Protein AF-A0A425BXX0-F1 (afdb_mon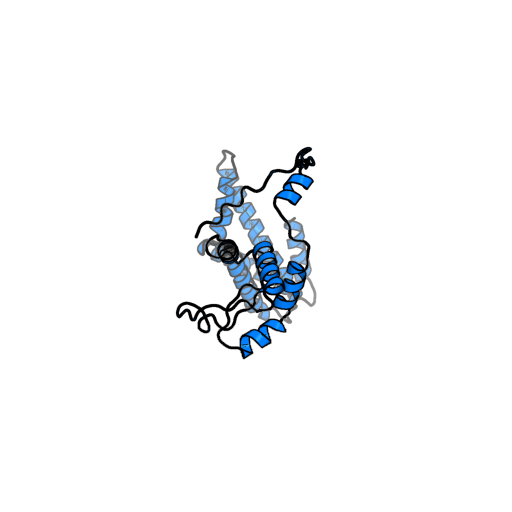omer_lite)

Radius of gyration: 37.24 Å; chains: 1; bounding box: 94×60×87 Å

Secondary structure (DSSP, 8-state):
-HHHHHHHHHHHHT-SS----HHHHHHHHHHHHHHHHHTTTTHHHHHHHHTT-----HHHHHHHHHHHHHHHHHHHHHHHHHHHHHH--SSGGGHHHHHHHHHHHHHHHHS--------THHHHHHS-GGGPPPPHHHHHHHHHHHHHH-S-------TTSGGGG-EEEGGGTEEESSHHHHHHHHHSHHHHHHHHHHHSPPP-HHHHHHHTT--------SSPPPP------

Foldseek 3Di:
DLVVLLVVLVVQCPDPQQPRPLVVLLVVLVVLLVVCVVVVLCVVVLVVVVVVDPDPDPVVSVVVSVVVSVVVSSVLSSVLSVQSVVVRDRYPVCVVVSNVVSSVVCVVVSPPPPVPVPPCVVVCVCPDPVNDADDLLVLLVQVVVCVVVVHHDADQQCPVAACSRGADDSLRRHDHNDPVVSVVVCPDPVVVVSVVVSPDPRDDVQNVCVVVVNHDDDDDDPDDDPDPPDPDD

Sequence (233 aa):
MVICRVSSALKESNHPTRWYPFAVTGINVTAFLIELIDEHLLDMKLYRLADNGAANDQDDDLNAGLIQLHDFYATIFTRFNQLWVDTNPRDVMAFPSIFQSLKNDIRRSGAGRARAHAKKKQYKRGHATKNRARDVDQIQDDLRVEKVTGKHLTFEMDEDLPGLGQFYCTPCGRHFIDTKTRDVHLKTKVHKRRLKDVAQKQYTQKEAMQGAGKGIETYKRAHSKKSDDMDDI

InterPro domains:
  IPR006816 ELMO domain [PF04727] (7-98)
  IPR006816 ELMO domain [PS51335] (1-110)
  IPR013087 Zinc finger C2H2-type [PS00028] (169-191)
  IPR013087 Zinc finger C2H2-type [PS50157] (167-196)
  IPR022755 Zinc finger, double-stranded RNA binding [PF12171] (166-192)
  IPR036236 Zinc finger C2H2 superfamily [SSF57667] (154-213)
  IPR051879 C2H2-type Zinc Finger Maturation Protein [PTHR46095] (113-231)

Structure (mmCIF, N/CA/C/O backbone):
data_AF-A0A425BXX0-F1
#
_entry.id   AF-A0A425BXX0-F1
#
loop_
_atom_site.group_PDB
_atom_site.id
_atom_site.type_symbol
_atom_site.label_atom_id
_atom_site.label_alt_id
_atom_site.label_comp_id
_atom_site.label_asym_id
_atom_site.label_entity_id
_atom_site.label_seq_id
_atom_site.pdbx_PDB_ins_code
_atom_site.Cartn_x
_atom_site.Cartn_y
_atom_site.Cartn_z
_atom_site.occupancy
_atom_site.B_iso_or_equiv
_atom_site.auth_seq_id
_atom_site.auth_comp_id
_atom_site.auth_asym_id
_atom_site.auth_atom_id
_atom_site.pdbx_PDB_model_num
ATOM 1 N N . MET A 1 1 ? 32.658 17.008 -18.508 1.00 45.16 1 MET A N 1
ATOM 2 C CA . MET A 1 1 ? 32.726 15.628 -17.952 1.00 45.16 1 MET A CA 1
ATOM 3 C C . MET A 1 1 ? 32.729 14.534 -19.031 1.00 45.16 1 MET A C 1
ATOM 5 O O . MET A 1 1 ? 33.288 13.471 -18.793 1.00 45.16 1 MET A O 1
ATOM 9 N N . VAL A 1 2 ? 32.161 14.790 -20.217 1.00 49.12 2 VAL A N 1
ATOM 10 C CA . VAL A 1 2 ? 32.055 13.833 -21.336 1.00 49.12 2 VAL A CA 1
ATOM 11 C C . VAL A 1 2 ? 33.399 13.535 -22.028 1.00 49.12 2 VAL A C 1
ATOM 13 O O . VAL A 1 2 ? 33.729 12.370 -22.238 1.00 49.12 2 VAL A O 1
ATOM 16 N N . ILE A 1 3 ? 34.230 14.557 -22.271 1.00 51.25 3 ILE A N 1
ATOM 17 C CA . ILE A 1 3 ? 35.538 14.428 -22.953 1.00 51.25 3 ILE A CA 1
ATOM 18 C C . ILE A 1 3 ? 36.476 13.436 -22.236 1.00 51.25 3 ILE A C 1
ATOM 20 O O . ILE A 1 3 ? 37.119 12.607 -22.872 1.00 51.25 3 ILE A O 1
ATOM 24 N N . CYS A 1 4 ? 36.491 13.441 -20.898 1.00 51.94 4 CYS A N 1
ATOM 25 C CA . CYS A 1 4 ? 37.348 12.553 -20.104 1.00 51.94 4 CYS A CA 1
ATOM 26 C C . CYS A 1 4 ? 36.968 11.062 -20.249 1.00 51.94 4 CYS A C 1
ATOM 28 O O . CYS A 1 4 ? 37.824 10.183 -20.166 1.00 51.94 4 CYS A O 1
ATOM 30 N N . ARG A 1 5 ? 35.688 10.762 -20.516 1.00 56.84 5 ARG A N 1
ATOM 31 C CA . ARG A 1 5 ? 35.193 9.381 -20.638 1.00 56.84 5 ARG A CA 1
ATOM 32 C C . ARG A 1 5 ? 35.476 8.767 -22.010 1.00 56.84 5 ARG A C 1
ATOM 34 O O . ARG A 1 5 ? 35.744 7.572 -22.084 1.00 56.84 5 ARG A O 1
ATOM 41 N N . VAL A 1 6 ? 35.479 9.568 -23.076 1.00 60.31 6 VAL A N 1
ATOM 42 C CA . VAL A 1 6 ? 35.812 9.096 -24.434 1.00 60.31 6 VAL A CA 1
ATOM 43 C C . VAL A 1 6 ? 37.305 8.770 -24.551 1.00 60.31 6 VAL A C 1
ATOM 45 O O . VAL A 1 6 ? 37.660 7.732 -25.107 1.00 60.31 6 VAL A O 1
ATOM 48 N N . SER A 1 7 ? 38.181 9.558 -23.917 1.00 66.00 7 SER A N 1
ATOM 49 C CA . SER A 1 7 ? 39.618 9.247 -23.830 1.00 66.00 7 SER A CA 1
ATOM 50 C C . SER A 1 7 ? 39.905 7.904 -23.145 1.00 66.00 7 SER A C 1
ATOM 52 O O . SER A 1 7 ? 40.916 7.269 -23.436 1.00 66.00 7 SER A O 1
ATOM 54 N N . SER A 1 8 ? 39.017 7.440 -22.257 1.00 71.50 8 SER A N 1
ATOM 55 C CA . SER A 1 8 ? 39.127 6.115 -21.633 1.00 71.50 8 SER A CA 1
ATOM 56 C C . SER A 1 8 ? 38.883 4.983 -22.632 1.00 71.50 8 SER A C 1
ATOM 58 O O . SER A 1 8 ? 39.563 3.965 -22.568 1.00 71.50 8 SER A O 1
ATOM 60 N N . ALA A 1 9 ? 37.953 5.158 -23.572 1.00 74.94 9 ALA A N 1
ATOM 61 C CA . ALA A 1 9 ? 37.655 4.151 -24.590 1.00 74.94 9 ALA A CA 1
ATOM 62 C C . ALA A 1 9 ? 38.783 4.017 -25.630 1.00 74.94 9 ALA A C 1
ATOM 64 O O . ALA A 1 9 ? 39.042 2.922 -26.118 1.00 74.94 9 ALA A O 1
ATOM 65 N N . LEU A 1 10 ? 39.495 5.112 -25.927 1.00 81.00 10 LEU A N 1
ATOM 66 C CA . LEU A 1 10 ? 40.671 5.088 -26.807 1.00 81.00 10 LEU A CA 1
ATOM 67 C C . LEU A 1 10 ? 41.879 4.390 -26.157 1.00 81.00 10 LEU A C 1
ATOM 69 O O . LEU A 1 10 ? 42.710 3.785 -26.829 1.00 81.00 10 LEU A O 1
ATOM 73 N N . LYS A 1 11 ? 42.000 4.464 -24.829 1.00 81.44 11 LYS A N 1
ATOM 74 C CA . LYS A 1 11 ? 42.997 3.669 -24.098 1.00 81.44 11 LYS A CA 1
ATOM 75 C C . LYS A 1 11 ? 42.655 2.181 -24.149 1.00 81.44 11 LYS A C 1
ATOM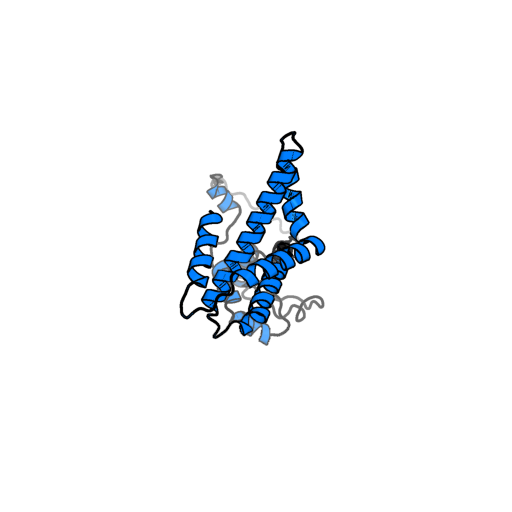 77 O O . LYS A 1 11 ? 43.549 1.374 -24.374 1.00 81.44 11 LYS A O 1
ATOM 82 N N . GLU A 1 12 ? 41.374 1.842 -24.013 1.00 77.12 12 GLU A N 1
ATOM 83 C CA . GLU A 1 12 ? 40.895 0.456 -24.066 1.00 77.12 12 GLU A CA 1
ATOM 84 C C . GLU A 1 12 ? 41.091 -0.175 -25.452 1.00 77.12 12 GLU A C 1
ATOM 86 O O . GLU A 1 12 ? 41.483 -1.332 -25.549 1.00 77.12 12 GLU A O 1
ATOM 91 N N . SER A 1 13 ? 40.902 0.589 -26.536 1.00 80.56 13 SER A N 1
ATOM 92 C CA . SER A 1 13 ? 41.146 0.100 -27.903 1.00 80.56 13 SER A CA 1
ATOM 93 C C . SER A 1 13 ? 42.604 -0.248 -28.188 1.00 80.56 13 SER A C 1
ATOM 95 O O . SER A 1 13 ? 42.874 -1.082 -29.044 1.00 80.56 13 SER A O 1
ATOM 97 N N . ASN A 1 14 ? 43.545 0.386 -27.485 1.00 83.44 14 ASN A N 1
ATOM 98 C CA . ASN A 1 14 ? 44.978 0.130 -27.636 1.00 83.44 14 ASN A CA 1
ATOM 99 C C . ASN A 1 14 ? 45.475 -1.004 -26.722 1.00 83.44 14 ASN A C 1
ATOM 101 O O . ASN A 1 14 ? 46.680 -1.235 -26.621 1.00 83.44 14 ASN A O 1
ATOM 105 N N . HIS A 1 15 ? 44.571 -1.701 -26.028 1.00 80.06 15 HIS A N 1
ATOM 106 C CA . HIS A 1 15 ? 44.939 -2.780 -25.125 1.00 80.06 15 HIS A CA 1
ATOM 107 C C . HIS A 1 15 ? 45.338 -4.046 -25.910 1.00 80.06 15 HIS A C 1
ATOM 109 O O . HIS A 1 15 ? 44.593 -4.488 -26.784 1.00 80.06 15 HIS A O 1
ATOM 115 N N . PRO A 1 16 ? 46.462 -4.706 -25.571 1.00 75.62 16 PRO A N 1
ATOM 116 C CA . PRO A 1 16 ? 47.019 -5.805 -26.370 1.00 75.62 16 PRO A CA 1
ATOM 117 C C . PRO A 1 16 ? 46.151 -7.072 -26.412 1.00 75.62 16 PRO A C 1
ATOM 119 O O . PRO A 1 16 ? 46.333 -7.914 -27.284 1.00 75.62 16 PRO A O 1
ATOM 122 N N . THR A 1 17 ? 45.231 -7.241 -25.460 1.00 75.75 17 THR A N 1
ATOM 123 C CA . THR A 1 17 ? 44.398 -8.456 -25.336 1.00 75.75 17 THR A CA 1
ATOM 124 C C . THR A 1 17 ? 42.896 -8.191 -25.399 1.00 75.75 17 THR A C 1
ATOM 126 O O . THR A 1 17 ? 42.118 -9.140 -25.475 1.00 75.75 17 THR A O 1
ATOM 129 N N . ARG A 1 18 ? 42.470 -6.923 -25.353 1.00 73.06 18 ARG A N 1
ATOM 130 C CA . ARG A 1 18 ? 41.053 -6.547 -25.339 1.00 73.06 18 ARG A CA 1
ATOM 131 C C . ARG A 1 18 ? 40.745 -5.897 -26.674 1.00 73.06 18 ARG A C 1
ATOM 133 O O . ARG A 1 18 ? 41.034 -4.730 -26.894 1.00 73.06 18 ARG A O 1
ATOM 140 N N . TRP A 1 19 ? 40.202 -6.692 -27.586 1.00 78.25 19 TRP A N 1
ATOM 141 C CA . TRP A 1 19 ? 39.937 -6.315 -28.973 1.00 78.25 19 TRP A CA 1
ATOM 142 C C . TRP A 1 19 ? 38.723 -5.383 -29.093 1.00 78.25 19 TRP A C 1
ATOM 144 O O . TRP A 1 19 ? 37.706 -5.758 -29.669 1.00 78.25 19 TRP A O 1
ATOM 154 N N . TYR A 1 20 ? 38.787 -4.186 -28.502 1.00 87.06 20 TYR A N 1
ATOM 155 C CA . TYR A 1 20 ? 37.689 -3.219 -28.546 1.00 87.06 20 TYR A CA 1
ATOM 156 C C . TYR A 1 20 ? 37.646 -2.484 -29.901 1.00 87.06 20 TYR A C 1
ATOM 158 O O . TYR A 1 20 ? 38.571 -1.731 -30.224 1.00 87.06 20 TYR A O 1
ATOM 166 N N . PRO A 1 21 ? 36.576 -2.645 -30.705 1.00 87.31 21 PRO A N 1
ATOM 167 C CA . PRO A 1 21 ? 36.537 -2.125 -32.068 1.00 87.31 21 PRO A CA 1
ATOM 168 C C . PRO A 1 21 ? 36.044 -0.665 -32.105 1.00 87.31 21 PRO A C 1
ATOM 170 O O . PRO A 1 21 ? 34.939 -0.382 -32.564 1.00 87.31 21 PRO A O 1
ATOM 173 N N . PHE A 1 22 ? 36.870 0.277 -31.637 1.00 88.44 22 PHE A N 1
ATOM 174 C CA . PHE A 1 22 ? 36.520 1.699 -31.445 1.00 88.44 22 PHE A CA 1
ATOM 175 C C . PHE A 1 22 ? 35.848 2.373 -32.659 1.00 88.44 22 PHE A C 1
ATOM 177 O O . PHE A 1 22 ? 34.863 3.091 -32.508 1.00 88.44 22 PHE A O 1
ATOM 184 N N . ALA A 1 23 ? 36.349 2.145 -33.876 1.00 87.94 23 ALA A N 1
ATOM 185 C CA . ALA A 1 23 ? 35.763 2.747 -35.078 1.00 87.94 23 ALA A CA 1
ATOM 186 C C . ALA A 1 23 ? 34.385 2.147 -35.420 1.00 87.94 23 ALA A C 1
ATOM 188 O O . ALA A 1 23 ? 33.454 2.864 -35.782 1.00 87.94 23 ALA A O 1
ATOM 189 N N . VAL A 1 24 ? 34.238 0.830 -35.249 1.00 89.06 24 VAL A N 1
ATOM 190 C CA . VAL A 1 24 ? 32.986 0.104 -35.516 1.00 89.06 24 VAL A CA 1
ATOM 191 C C . VAL A 1 24 ? 31.911 0.500 -34.508 1.00 89.06 24 VAL A C 1
ATOM 193 O O . VAL A 1 24 ? 30.740 0.618 -34.871 1.00 89.06 24 VAL A O 1
ATOM 196 N N . THR A 1 25 ? 32.289 0.748 -33.251 1.00 90.88 25 THR A N 1
ATOM 197 C CA . THR A 1 25 ? 31.345 1.208 -32.229 1.00 90.88 25 THR A CA 1
ATOM 198 C C . THR A 1 25 ? 30.804 2.595 -32.569 1.00 90.88 25 THR A C 1
ATOM 200 O O . THR A 1 25 ? 29.595 2.791 -32.501 1.00 90.88 25 THR A O 1
ATOM 203 N N . GLY A 1 26 ? 31.651 3.520 -33.032 1.00 91.00 26 GLY A N 1
ATOM 204 C CA . GLY A 1 26 ? 31.234 4.860 -33.459 1.00 91.00 26 GLY A CA 1
ATOM 205 C C . GLY A 1 26 ? 30.186 4.832 -34.574 1.00 91.00 26 GLY A C 1
ATOM 206 O O . GLY A 1 26 ? 29.120 5.423 -34.417 1.00 91.00 26 GLY A O 1
ATOM 207 N N . ILE A 1 27 ? 30.442 4.072 -35.646 1.00 92.31 27 ILE A N 1
ATOM 208 C CA . ILE A 1 27 ? 29.524 3.930 -36.796 1.00 92.31 27 ILE A CA 1
ATOM 209 C C . ILE A 1 27 ? 28.167 3.351 -36.367 1.00 92.31 27 ILE A C 1
ATOM 211 O O . ILE A 1 27 ? 27.113 3.784 -36.825 1.00 92.31 27 ILE A O 1
ATOM 215 N N . ASN A 1 28 ? 28.173 2.366 -35.470 1.00 93.38 28 ASN A N 1
ATOM 216 C CA . ASN A 1 28 ? 26.933 1.742 -35.014 1.00 93.38 28 ASN A CA 1
ATOM 217 C C . ASN A 1 28 ? 26.161 2.614 -34.020 1.00 93.38 28 ASN A C 1
ATOM 219 O O . ASN A 1 28 ? 24.932 2.572 -33.999 1.00 93.38 28 ASN A O 1
ATOM 223 N N . VAL A 1 29 ? 26.853 3.408 -33.198 1.00 91.50 29 VAL A N 1
ATOM 224 C CA . VAL A 1 29 ? 26.211 4.364 -32.288 1.00 91.50 29 VAL A CA 1
ATOM 225 C C . VAL A 1 29 ? 25.587 5.516 -33.070 1.00 91.50 29 VAL A C 1
ATOM 227 O O . VAL A 1 29 ? 24.465 5.892 -32.742 1.00 91.50 29 VAL A O 1
ATOM 230 N N . THR A 1 30 ? 26.240 6.043 -34.114 1.00 91.62 30 THR A N 1
ATOM 231 C CA . THR A 1 30 ? 25.628 7.070 -34.977 1.00 91.62 30 THR A CA 1
ATOM 232 C C . THR A 1 30 ? 24.407 6.525 -35.713 1.00 91.62 30 THR A C 1
ATOM 234 O O . THR A 1 30 ? 23.359 7.164 -35.683 1.00 91.62 30 THR A O 1
ATOM 237 N N . ALA A 1 31 ? 24.490 5.318 -36.282 1.00 92.94 31 ALA A N 1
ATOM 238 C CA . ALA A 1 31 ? 23.341 4.658 -36.906 1.00 92.94 31 ALA A CA 1
ATOM 239 C C . ALA A 1 31 ? 22.186 4.444 -35.911 1.00 92.94 31 ALA A C 1
ATOM 241 O O . ALA A 1 31 ? 21.036 4.748 -36.210 1.00 92.94 31 ALA A O 1
ATOM 242 N N . PHE A 1 32 ? 22.487 3.986 -34.694 1.00 90.75 32 PHE A N 1
ATOM 243 C CA . PHE A 1 32 ? 21.476 3.800 -33.652 1.00 90.75 32 PHE A CA 1
ATOM 244 C C . PHE A 1 32 ? 20.871 5.120 -33.157 1.00 90.75 32 PHE A C 1
ATOM 246 O O . PHE A 1 32 ? 19.704 5.164 -32.785 1.00 90.75 32 PHE A O 1
ATOM 253 N N . LEU A 1 33 ? 21.645 6.202 -33.144 1.00 87.81 33 LEU A N 1
ATOM 254 C CA . LEU A 1 33 ? 21.144 7.522 -32.785 1.00 87.81 33 LEU A CA 1
ATOM 255 C C . LEU A 1 33 ? 20.128 8.030 -33.818 1.00 87.81 33 LEU A C 1
ATOM 257 O O . LEU A 1 33 ? 19.099 8.561 -33.416 1.00 87.81 33 LEU A O 1
ATOM 261 N N . ILE A 1 34 ? 20.375 7.795 -35.111 1.00 87.88 34 ILE A N 1
ATOM 262 C CA . ILE A 1 34 ? 19.410 8.073 -36.186 1.00 87.88 34 ILE A CA 1
ATOM 263 C C . ILE A 1 34 ? 18.148 7.213 -36.006 1.00 87.88 34 ILE A C 1
ATOM 265 O O . ILE A 1 34 ? 17.055 7.766 -35.976 1.00 87.88 34 ILE A O 1
ATOM 269 N N . GLU A 1 35 ? 18.290 5.901 -35.753 1.00 88.06 35 GLU A N 1
ATOM 270 C CA . GLU A 1 35 ? 17.143 5.013 -35.455 1.00 88.06 35 GLU A CA 1
ATOM 271 C C . GLU A 1 35 ? 16.276 5.555 -34.300 1.00 88.06 35 GLU A C 1
ATOM 273 O O . GLU A 1 35 ? 15.052 5.498 -34.355 1.00 88.06 35 GLU A O 1
ATOM 278 N N . LEU A 1 36 ? 16.890 6.092 -33.241 1.00 84.25 36 LEU A N 1
ATOM 279 C CA . LEU A 1 36 ? 16.163 6.631 -32.085 1.00 84.25 36 LEU A CA 1
ATOM 280 C C . LEU A 1 36 ? 15.471 7.977 -32.351 1.00 84.25 36 LEU A C 1
ATOM 282 O O . LEU A 1 36 ? 14.497 8.293 -31.658 1.00 84.25 36 LEU A O 1
ATOM 286 N N . ILE A 1 37 ? 15.991 8.770 -33.293 1.00 82.31 37 ILE A N 1
ATOM 287 C CA . ILE A 1 37 ? 15.350 10.003 -33.770 1.00 82.31 37 ILE A CA 1
ATOM 288 C C . ILE A 1 37 ? 14.112 9.628 -34.592 1.00 82.31 37 ILE A C 1
ATOM 290 O O . ILE A 1 37 ? 13.031 10.130 -34.303 1.00 82.31 37 ILE A O 1
ATOM 294 N N . ASP A 1 38 ? 14.236 8.672 -35.516 1.00 82.38 38 ASP A N 1
ATOM 295 C CA . ASP A 1 38 ? 13.112 8.180 -36.327 1.00 82.38 38 ASP A CA 1
ATOM 296 C C . ASP A 1 38 ? 12.019 7.508 -35.472 1.00 82.38 38 ASP A C 1
ATOM 298 O O . ASP A 1 38 ? 10.828 7.633 -35.746 1.00 82.38 38 ASP A O 1
ATOM 302 N N . GLU A 1 39 ? 12.402 6.819 -34.389 1.00 82.50 39 GLU A N 1
ATOM 303 C CA . GLU A 1 39 ? 11.468 6.233 -33.413 1.00 82.50 39 GLU A CA 1
ATOM 304 C C . GLU A 1 39 ? 10.780 7.291 -32.511 1.00 82.50 39 GLU A C 1
ATOM 306 O O . GLU A 1 39 ? 9.982 6.924 -31.644 1.00 82.50 39 GLU A O 1
ATOM 311 N N . HIS A 1 40 ? 11.081 8.590 -32.667 1.00 73.69 40 HIS A N 1
ATOM 312 C CA . HIS A 1 40 ? 10.596 9.707 -31.834 1.00 73.69 40 HIS A CA 1
ATOM 313 C C . HIS A 1 40 ? 10.846 9.532 -30.318 1.00 73.69 40 HIS A C 1
ATOM 315 O O . HIS A 1 40 ? 10.206 10.165 -29.472 1.00 73.69 40 HIS A O 1
ATOM 321 N N . LEU A 1 41 ? 11.794 8.672 -29.925 1.00 67.50 41 LEU A N 1
ATOM 322 C CA . LEU A 1 41 ? 12.107 8.394 -28.516 1.00 67.50 41 LEU A CA 1
ATOM 323 C C . LEU A 1 41 ? 12.997 9.474 -27.886 1.00 67.50 41 LEU A C 1
ATOM 325 O O . LEU A 1 41 ? 13.060 9.592 -26.657 1.00 67.50 41 LEU A O 1
ATOM 329 N N . LEU A 1 42 ? 13.690 10.255 -28.717 1.00 65.06 42 LEU A N 1
ATOM 330 C CA . LEU A 1 42 ? 14.560 11.354 -28.292 1.00 65.06 42 LEU A CA 1
ATOM 331 C C . LEU A 1 42 ? 13.861 12.713 -28.291 1.00 65.06 42 LEU A C 1
ATOM 333 O O . LEU A 1 42 ? 14.250 13.584 -27.509 1.00 65.06 42 LEU A O 1
ATOM 337 N N . ASP A 1 43 ? 12.778 12.849 -29.053 1.00 62.44 43 ASP A N 1
ATOM 338 C CA . ASP A 1 43 ? 12.009 14.083 -29.215 1.00 62.44 43 ASP A CA 1
ATOM 339 C C . ASP A 1 43 ? 11.541 14.648 -27.875 1.00 62.44 43 ASP A C 1
ATOM 341 O O . ASP A 1 43 ? 11.749 15.818 -27.581 1.00 62.44 43 ASP A O 1
ATOM 345 N N . MET A 1 44 ? 11.007 13.815 -26.979 1.00 55.41 44 MET A N 1
ATOM 346 C CA . MET A 1 44 ? 10.525 14.280 -25.670 1.00 55.41 44 MET A CA 1
ATOM 347 C C . MET A 1 44 ? 11.625 14.869 -24.774 1.00 55.41 44 MET A C 1
ATOM 349 O O . MET A 1 44 ? 11.323 15.656 -23.875 1.00 55.41 44 MET A O 1
ATOM 353 N N . LYS A 1 45 ? 12.893 14.483 -24.968 1.00 57.66 45 LYS A N 1
ATOM 354 C CA . LYS A 1 45 ? 14.026 15.086 -24.250 1.00 57.66 45 LYS A CA 1
ATOM 355 C C . LYS A 1 45 ? 14.535 16.332 -24.965 1.00 57.66 45 LYS A C 1
ATOM 357 O O . LYS A 1 45 ? 14.816 17.304 -24.277 1.00 57.66 45 LYS A O 1
ATOM 362 N N . LEU A 1 46 ? 14.595 16.310 -26.295 1.00 61.72 46 LEU A N 1
ATOM 363 C CA . LEU A 1 46 ? 15.024 17.448 -27.109 1.00 61.72 46 LEU A CA 1
ATOM 364 C C . LEU A 1 46 ? 14.042 18.636 -26.970 1.00 61.72 46 LEU A C 1
ATOM 366 O O . LEU A 1 46 ? 14.455 19.745 -26.642 1.00 61.72 46 LEU A O 1
ATOM 370 N N . TYR A 1 47 ? 12.730 18.388 -27.094 1.00 60.16 47 TYR A N 1
ATOM 371 C CA . TYR A 1 47 ? 11.667 19.404 -27.004 1.00 60.16 47 TYR A CA 1
ATOM 372 C C . TYR A 1 47 ? 11.430 19.938 -25.587 1.00 60.16 47 TYR A C 1
ATOM 374 O O . TYR A 1 47 ? 11.206 21.132 -25.413 1.00 60.16 47 TYR A O 1
ATOM 382 N N . ARG A 1 48 ? 11.501 19.093 -24.544 1.00 57.50 48 ARG A N 1
ATOM 383 C CA . ARG A 1 48 ? 11.298 19.537 -23.146 1.00 57.50 48 ARG A CA 1
ATOM 384 C C . ARG A 1 48 ? 12.328 20.587 -22.706 1.00 57.50 48 ARG A C 1
ATOM 386 O O . ARG A 1 48 ? 12.087 21.291 -21.732 1.00 57.50 48 ARG A O 1
ATOM 393 N N . LEU A 1 49 ? 13.482 20.666 -23.362 1.00 52.56 49 LEU A N 1
ATOM 394 C CA . LEU A 1 49 ? 14.528 21.634 -23.040 1.00 52.56 49 LEU A CA 1
ATOM 395 C C . LEU A 1 49 ? 14.481 22.901 -23.898 1.00 52.56 49 LEU A C 1
ATOM 397 O O . LEU A 1 49 ? 14.842 23.945 -23.366 1.00 52.56 49 LEU A O 1
ATOM 401 N N . ALA A 1 50 ? 13.960 22.840 -25.129 1.00 54.66 50 ALA A N 1
ATOM 402 C CA . ALA A 1 50 ? 13.653 24.039 -25.917 1.00 54.66 50 ALA A CA 1
ATOM 403 C C . ALA A 1 50 ? 12.686 24.980 -25.165 1.00 54.66 50 ALA A C 1
ATOM 405 O O . ALA A 1 50 ? 12.858 26.189 -25.176 1.00 54.66 50 ALA A O 1
ATOM 406 N N . ASP A 1 51 ? 11.738 24.421 -24.404 1.00 52.25 51 ASP A N 1
ATOM 407 C CA . ASP A 1 51 ? 10.766 25.197 -23.612 1.00 52.25 51 ASP A CA 1
ATOM 408 C C . ASP A 1 51 ? 11.356 25.806 -22.313 1.00 52.25 51 ASP A C 1
ATOM 410 O O . ASP A 1 51 ? 10.743 26.660 -21.680 1.00 52.25 51 ASP A O 1
ATOM 414 N N . ASN A 1 52 ? 12.558 25.381 -21.888 1.00 54.06 52 ASN A N 1
ATOM 415 C CA . ASN A 1 52 ? 13.246 25.924 -20.702 1.00 54.06 52 ASN A CA 1
ATOM 416 C C . ASN A 1 52 ? 14.314 26.982 -21.049 1.00 54.06 52 ASN A C 1
ATOM 418 O O . ASN A 1 52 ? 14.889 27.583 -20.138 1.00 54.06 52 ASN A O 1
ATOM 422 N N . GLY A 1 53 ? 14.604 27.196 -22.337 1.00 50.38 53 GLY A N 1
ATOM 423 C CA . GLY A 1 53 ? 15.549 28.192 -22.835 1.00 50.38 53 GLY A CA 1
ATOM 424 C C . GLY A 1 53 ? 14.839 29.484 -23.224 1.00 50.38 53 GLY A C 1
ATOM 425 O O . GLY A 1 53 ? 14.488 29.690 -24.375 1.00 50.38 53 GLY A O 1
ATOM 426 N N . ALA A 1 54 ? 14.627 30.380 -22.264 1.00 51.03 54 ALA A N 1
ATOM 427 C CA . ALA A 1 54 ? 14.256 31.757 -22.569 1.00 51.03 54 ALA A CA 1
ATOM 428 C C . ALA A 1 54 ? 15.500 32.537 -23.046 1.00 51.03 54 ALA A C 1
ATOM 430 O O . ALA A 1 54 ? 16.180 33.147 -22.221 1.00 51.03 54 ALA A O 1
ATOM 431 N N . ALA A 1 55 ? 15.824 32.513 -24.343 1.00 48.84 55 ALA A N 1
ATOM 432 C CA . ALA A 1 55 ? 16.786 33.437 -24.960 1.00 48.84 55 ALA A CA 1
ATOM 433 C C . ALA A 1 55 ? 16.555 33.559 -26.481 1.00 48.84 55 ALA A C 1
ATOM 435 O O . ALA A 1 55 ? 16.336 32.571 -27.165 1.00 48.84 55 ALA A O 1
ATOM 436 N N . ASN A 1 56 ? 16.559 34.794 -26.986 1.00 52.72 56 ASN A N 1
ATOM 437 C CA . ASN A 1 56 ? 16.080 35.199 -28.310 1.00 52.72 56 ASN A CA 1
ATOM 438 C C . ASN A 1 56 ? 17.124 35.077 -29.445 1.00 52.72 56 ASN A C 1
ATOM 440 O O . ASN A 1 56 ? 17.368 36.079 -30.106 1.00 52.72 56 ASN A O 1
ATOM 444 N N . ASP A 1 57 ? 17.706 33.908 -29.726 1.00 55.94 57 ASP A N 1
ATOM 445 C CA . ASP A 1 57 ? 18.551 33.749 -30.927 1.00 55.94 57 ASP A CA 1
ATOM 446 C C . ASP A 1 57 ? 18.489 32.327 -31.517 1.00 55.94 57 ASP A C 1
ATOM 448 O O . ASP A 1 57 ? 18.845 31.337 -30.883 1.00 55.94 57 ASP A O 1
ATOM 452 N N . GLN A 1 58 ? 18.052 32.229 -32.778 1.00 56.78 58 GLN A N 1
ATOM 453 C CA . GLN A 1 58 ? 17.803 30.970 -33.500 1.00 56.78 58 GLN A CA 1
ATOM 454 C C . GLN A 1 58 ? 19.068 30.097 -33.678 1.00 56.78 58 GLN A C 1
ATOM 456 O O . GLN A 1 58 ? 18.965 28.873 -33.785 1.00 56.78 58 GLN A O 1
ATOM 461 N N . ASP A 1 59 ? 20.256 30.712 -33.701 1.00 57.22 59 ASP A N 1
ATOM 462 C CA . ASP A 1 59 ? 21.540 30.002 -33.809 1.00 57.22 59 ASP A CA 1
ATOM 463 C C . ASP A 1 59 ? 21.939 29.304 -32.494 1.00 57.22 59 ASP A C 1
ATOM 465 O O . ASP A 1 59 ? 22.570 28.242 -32.520 1.00 57.22 59 ASP A O 1
ATOM 469 N N . ASP A 1 60 ? 21.538 29.837 -31.335 1.00 61.56 60 ASP A N 1
ATOM 470 C CA . ASP A 1 60 ? 21.858 29.242 -30.032 1.00 61.56 60 ASP A CA 1
ATOM 471 C C . ASP A 1 60 ? 21.027 27.978 -29.758 1.00 61.56 60 ASP A C 1
ATOM 473 O O . ASP A 1 60 ? 21.541 27.013 -29.184 1.00 61.56 60 ASP A O 1
ATOM 477 N N . ASP A 1 61 ? 19.791 27.917 -30.259 1.00 59.47 61 ASP A N 1
ATOM 478 C CA . ASP A 1 61 ? 18.919 26.740 -30.144 1.00 59.47 61 ASP A CA 1
ATOM 479 C C . ASP A 1 61 ? 19.432 25.544 -30.961 1.00 59.47 61 ASP A C 1
ATOM 481 O O . ASP A 1 61 ? 19.429 24.400 -30.484 1.00 59.47 61 ASP A O 1
ATOM 485 N N . LEU A 1 62 ? 19.927 25.794 -32.180 1.00 64.62 62 LEU A N 1
ATOM 486 C CA . LEU A 1 62 ? 20.533 24.759 -33.022 1.00 64.62 62 LEU A CA 1
ATOM 487 C C . LEU A 1 62 ? 21.807 24.204 -32.370 1.00 64.62 62 LEU A C 1
ATOM 489 O O . LEU A 1 62 ? 22.006 22.985 -32.313 1.00 64.62 62 LEU A O 1
ATOM 493 N N . ASN A 1 63 ? 22.640 25.092 -31.822 1.00 69.19 63 ASN A N 1
ATOM 494 C CA . ASN A 1 63 ? 23.851 24.717 -31.098 1.00 69.19 63 ASN A CA 1
ATOM 495 C C . ASN A 1 63 ? 23.530 23.934 -29.815 1.00 69.19 63 ASN A C 1
ATOM 497 O O . ASN A 1 63 ? 24.171 22.917 -29.539 1.00 69.19 63 ASN A O 1
ATOM 501 N N . ALA A 1 64 ? 22.503 24.331 -29.061 1.00 70.00 64 ALA A N 1
ATOM 502 C CA . ALA A 1 64 ? 22.067 23.628 -27.856 1.00 70.00 64 ALA A CA 1
ATOM 503 C C . ALA A 1 64 ? 21.531 22.219 -28.160 1.00 70.00 64 ALA A C 1
ATOM 505 O O . ALA A 1 64 ? 21.874 21.261 -27.456 1.00 70.00 64 ALA A O 1
ATOM 506 N N . GLY A 1 65 ? 20.736 22.065 -29.222 1.00 70.38 65 GLY A N 1
ATOM 507 C CA . GLY A 1 65 ? 20.258 20.761 -29.691 1.00 70.38 65 GLY A CA 1
ATOM 508 C C . GLY A 1 65 ? 21.403 19.844 -30.127 1.00 70.38 65 GLY A C 1
ATOM 509 O O . GLY A 1 65 ? 21.446 18.671 -29.743 1.00 70.38 65 GLY A O 1
ATOM 510 N N . LEU A 1 66 ? 22.382 20.388 -30.856 1.00 80.25 66 LEU A N 1
ATOM 511 C CA . LEU A 1 66 ? 23.561 19.650 -31.309 1.00 80.25 66 LEU A CA 1
ATOM 512 C C . LEU A 1 66 ? 24.451 19.195 -30.142 1.00 80.25 66 LEU A C 1
ATOM 514 O O . LEU A 1 66 ? 24.906 18.048 -30.128 1.00 80.25 66 LEU A O 1
ATOM 518 N N . ILE A 1 67 ? 24.656 20.049 -29.134 1.00 80.00 67 ILE A N 1
ATOM 519 C CA . ILE A 1 67 ? 25.408 19.704 -27.917 1.00 80.00 67 ILE A CA 1
ATOM 520 C C . ILE A 1 67 ? 24.725 18.554 -27.169 1.00 80.00 67 ILE A C 1
ATOM 522 O O . ILE A 1 67 ? 25.393 17.611 -26.747 1.00 80.00 67 ILE A O 1
ATOM 526 N N . GLN A 1 68 ? 23.398 18.575 -27.044 1.00 75.69 68 GLN A N 1
ATOM 527 C CA . GLN A 1 68 ? 22.655 17.505 -26.370 1.00 75.69 68 GLN A CA 1
ATOM 528 C C . GLN A 1 68 ? 22.690 16.186 -27.139 1.00 75.69 68 GLN A C 1
ATOM 530 O O . GLN A 1 68 ? 22.834 15.116 -26.539 1.00 75.69 68 GLN A O 1
ATOM 535 N N . LEU A 1 69 ? 22.583 16.251 -28.464 1.00 82.00 69 LEU A N 1
ATOM 536 C CA . LEU A 1 69 ? 22.722 15.088 -29.331 1.00 82.00 69 LEU A CA 1
ATOM 537 C C . LEU A 1 69 ? 24.119 14.476 -29.186 1.00 82.00 69 LEU A C 1
ATOM 539 O O . LEU A 1 69 ? 24.250 13.261 -29.029 1.00 82.00 69 LEU A O 1
ATOM 543 N N . HIS A 1 70 ? 25.154 15.316 -29.151 1.00 84.25 70 HIS A N 1
ATOM 544 C CA . HIS A 1 70 ? 26.527 14.893 -28.902 1.00 84.25 70 HIS A CA 1
ATOM 545 C C . HIS A 1 70 ? 26.711 14.290 -27.496 1.00 84.25 70 HIS A C 1
ATOM 547 O O . HIS A 1 70 ? 27.353 13.247 -27.339 1.00 84.25 70 HIS A O 1
ATOM 553 N N . ASP A 1 71 ? 26.112 14.881 -26.464 1.00 82.06 71 ASP A N 1
ATOM 554 C CA . ASP A 1 71 ? 26.147 14.344 -25.101 1.00 82.06 71 ASP A CA 1
ATOM 555 C C . ASP A 1 71 ? 25.435 12.989 -24.999 1.00 82.06 71 ASP A C 1
ATOM 557 O O . ASP A 1 71 ? 25.907 12.072 -24.311 1.00 82.06 71 ASP A O 1
ATOM 561 N N . PHE A 1 72 ? 24.326 12.817 -25.717 1.00 83.75 72 PHE A N 1
ATOM 562 C CA . PHE A 1 72 ? 23.617 11.547 -25.794 1.00 83.75 72 PHE A CA 1
ATOM 563 C C . PHE A 1 72 ? 24.430 10.493 -26.554 1.00 83.75 72 PHE A C 1
ATOM 565 O O . PHE A 1 72 ? 24.603 9.383 -26.043 1.00 83.75 72 PHE A O 1
ATOM 572 N N . TYR A 1 73 ? 25.023 10.854 -27.697 1.00 88.06 73 TYR A N 1
ATOM 573 C CA . TYR A 1 73 ? 25.973 10.020 -28.439 1.00 88.06 73 TYR A CA 1
ATOM 574 C C . TYR A 1 73 ? 27.094 9.512 -27.523 1.00 88.06 73 TYR A C 1
ATOM 576 O O . TYR A 1 73 ? 27.312 8.304 -27.394 1.00 88.06 73 TYR A O 1
ATOM 584 N N . ALA A 1 74 ? 27.755 10.417 -26.800 1.00 87.06 74 ALA A N 1
ATOM 585 C CA . ALA A 1 74 ? 28.850 10.057 -25.910 1.00 87.06 74 ALA A CA 1
ATOM 586 C C . ALA A 1 74 ? 28.386 9.217 -24.707 1.00 87.06 74 ALA A C 1
ATOM 588 O O . ALA A 1 74 ? 29.122 8.355 -24.218 1.00 87.06 74 ALA A O 1
ATOM 589 N N . THR A 1 75 ? 27.151 9.410 -24.241 1.00 86.25 75 THR A N 1
ATOM 590 C CA . THR A 1 75 ? 26.548 8.579 -23.190 1.00 86.25 75 THR A CA 1
ATOM 591 C C . THR A 1 75 ? 26.332 7.143 -23.667 1.00 86.25 75 THR A C 1
ATOM 593 O O . THR A 1 75 ? 26.706 6.208 -22.957 1.00 86.25 75 THR A O 1
ATOM 596 N N . ILE A 1 76 ? 25.781 6.940 -24.868 1.00 88.94 76 ILE A N 1
ATOM 597 C CA . ILE A 1 76 ? 25.627 5.597 -25.454 1.00 88.94 76 ILE A CA 1
ATOM 598 C C . ILE A 1 76 ? 26.998 4.952 -25.647 1.00 88.94 76 ILE A C 1
ATOM 600 O O . ILE A 1 76 ? 27.200 3.805 -25.249 1.00 88.94 76 ILE A O 1
ATOM 604 N N . PHE A 1 77 ? 27.948 5.702 -26.202 1.00 90.06 77 PHE A N 1
ATOM 605 C CA . PHE A 1 77 ? 29.292 5.215 -26.493 1.00 90.06 77 PHE A CA 1
ATOM 606 C C . PHE A 1 77 ? 30.026 4.751 -25.229 1.00 90.06 77 PHE A C 1
ATOM 608 O O . PHE A 1 77 ? 30.571 3.650 -25.173 1.00 90.06 77 PHE A O 1
ATOM 615 N N . THR A 1 78 ? 29.998 5.563 -24.171 1.00 87.69 78 THR A N 1
ATOM 616 C CA . THR A 1 78 ? 30.645 5.228 -22.892 1.00 87.69 78 THR A CA 1
ATOM 617 C C . THR A 1 78 ? 29.945 4.081 -22.169 1.00 87.69 78 THR A C 1
ATOM 619 O O . THR A 1 78 ? 30.619 3.240 -21.576 1.00 87.69 78 THR A O 1
ATOM 622 N N . ARG A 1 79 ? 28.614 3.986 -22.273 1.00 88.44 79 ARG A N 1
ATOM 623 C CA . ARG A 1 79 ? 27.843 2.852 -21.749 1.00 88.44 79 ARG A CA 1
ATOM 624 C C . ARG A 1 79 ? 28.172 1.553 -22.481 1.00 88.44 79 ARG A C 1
ATOM 626 O O . ARG A 1 79 ? 28.309 0.523 -21.829 1.00 88.44 79 ARG A O 1
ATOM 633 N N . PHE A 1 80 ? 28.330 1.597 -23.805 1.00 91.50 80 PHE A N 1
ATOM 634 C CA . PHE A 1 80 ? 28.786 0.439 -24.571 1.00 91.50 80 PHE A CA 1
ATOM 635 C C . PHE A 1 80 ? 30.200 0.024 -24.168 1.00 91.50 80 PHE A C 1
ATOM 637 O O . PHE A 1 80 ? 30.432 -1.153 -23.922 1.00 91.50 80 PHE A O 1
ATOM 644 N N . ASN A 1 81 ? 31.123 0.983 -24.055 1.00 89.25 81 ASN A N 1
ATOM 645 C CA . ASN A 1 81 ? 32.502 0.714 -23.650 1.00 89.25 81 ASN A CA 1
ATOM 646 C C . ASN A 1 81 ? 32.562 0.008 -22.287 1.00 89.25 81 ASN A C 1
ATOM 648 O O . ASN A 1 81 ? 33.258 -0.988 -22.136 1.00 89.25 81 ASN A O 1
ATOM 652 N N . GLN A 1 82 ? 31.781 0.475 -21.312 1.00 88.31 82 GLN A N 1
ATOM 653 C CA . GLN A 1 82 ? 31.690 -0.182 -20.010 1.00 88.31 82 GLN A CA 1
ATOM 654 C C . GLN A 1 82 ? 31.121 -1.605 -20.121 1.00 88.31 82 GLN A C 1
ATOM 656 O O . GLN A 1 82 ? 31.693 -2.541 -19.575 1.00 88.31 82 GLN A O 1
ATOM 661 N N . LEU A 1 83 ? 30.049 -1.790 -20.893 1.00 90.44 83 LEU A N 1
ATOM 662 C CA . LEU A 1 83 ? 29.430 -3.101 -21.092 1.00 90.44 83 LEU A CA 1
ATOM 663 C C . LEU A 1 83 ? 30.380 -4.084 -21.805 1.00 90.44 83 LEU A C 1
ATOM 665 O O . LEU A 1 83 ? 30.419 -5.265 -21.467 1.00 90.44 83 LEU A O 1
ATOM 669 N N . TRP A 1 84 ? 31.190 -3.601 -22.748 1.00 89.06 84 TRP A N 1
ATOM 670 C CA . TRP A 1 84 ? 32.234 -4.380 -23.417 1.00 89.06 84 TRP A CA 1
ATOM 671 C C . TRP A 1 84 ? 33.338 -4.824 -22.450 1.00 89.06 84 TRP A C 1
ATOM 673 O O . TRP A 1 84 ? 33.745 -5.985 -22.457 1.00 89.06 84 TRP A O 1
ATOM 683 N N . VAL A 1 85 ? 33.786 -3.914 -21.581 1.00 87.50 85 VAL A N 1
ATOM 684 C CA . VAL A 1 85 ? 34.777 -4.188 -20.529 1.00 87.50 85 VAL A CA 1
ATOM 685 C C . VAL A 1 85 ? 34.258 -5.223 -19.530 1.00 87.50 85 VAL A C 1
ATOM 687 O O . VAL A 1 85 ? 35.011 -6.120 -19.151 1.00 87.50 85 VAL A O 1
ATOM 690 N N . ASP A 1 86 ? 32.987 -5.119 -19.140 1.00 89.12 86 ASP A N 1
ATOM 691 C CA . ASP A 1 86 ? 32.348 -6.012 -18.168 1.00 89.12 86 ASP A CA 1
ATOM 692 C C . ASP A 1 86 ? 32.109 -7.418 -18.743 1.00 89.12 86 ASP A C 1
ATOM 694 O O . ASP A 1 86 ? 32.262 -8.419 -18.044 1.00 89.12 86 ASP A O 1
ATOM 698 N N . THR A 1 87 ? 31.741 -7.505 -20.024 1.00 88.12 87 THR A N 1
ATOM 699 C CA . THR A 1 87 ? 31.493 -8.786 -20.710 1.00 88.12 87 THR A CA 1
ATOM 700 C C . THR A 1 87 ? 32.777 -9.493 -21.140 1.00 88.12 87 THR A C 1
ATOM 702 O O . THR A 1 87 ? 32.764 -10.716 -21.270 1.00 88.12 87 THR A O 1
ATOM 705 N N . ASN A 1 88 ? 33.873 -8.746 -21.332 1.00 88.06 88 ASN A N 1
ATOM 706 C CA . ASN A 1 88 ? 35.206 -9.228 -21.712 1.00 88.06 88 ASN A CA 1
ATOM 707 C C . ASN A 1 88 ? 35.177 -10.345 -22.784 1.00 88.06 88 ASN A C 1
ATOM 709 O O . ASN A 1 88 ? 35.618 -11.472 -22.524 1.00 88.06 88 ASN A O 1
ATOM 713 N N . PRO A 1 89 ? 34.619 -10.071 -23.980 1.00 87.06 89 PRO A N 1
ATOM 714 C CA . PRO A 1 89 ? 34.493 -11.069 -25.034 1.00 87.06 89 PRO A CA 1
ATOM 715 C C . PRO A 1 89 ? 35.857 -11.490 -25.592 1.00 87.06 89 PRO A C 1
ATOM 717 O O . PRO A 1 89 ? 36.830 -10.738 -25.569 1.00 87.06 89 PRO A O 1
ATOM 720 N N . ARG A 1 90 ? 35.914 -12.711 -26.133 1.00 81.38 90 ARG A N 1
ATOM 721 C CA . ARG A 1 90 ? 37.145 -13.290 -26.690 1.00 81.38 90 ARG A CA 1
ATOM 722 C C . ARG A 1 90 ? 37.585 -12.610 -27.991 1.00 81.38 90 ARG A C 1
ATOM 724 O O . ARG A 1 90 ? 38.785 -12.496 -28.224 1.00 81.38 90 ARG A O 1
ATOM 731 N N . ASP A 1 91 ? 36.636 -12.178 -28.818 1.00 86.19 91 ASP A N 1
ATOM 732 C CA . ASP A 1 91 ? 36.890 -11.543 -30.109 1.00 86.19 91 ASP A CA 1
ATOM 733 C C . ASP A 1 91 ? 35.799 -10.525 -30.499 1.00 86.19 91 ASP A C 1
ATOM 735 O O . ASP A 1 91 ? 34.789 -10.334 -29.815 1.00 86.19 91 ASP A O 1
ATOM 739 N N . VAL A 1 92 ? 36.019 -9.860 -31.635 1.00 84.88 92 VAL A N 1
ATOM 740 C CA . VAL A 1 92 ? 35.121 -8.838 -32.194 1.00 84.88 92 VAL A CA 1
ATOM 741 C C . VAL A 1 92 ? 33.775 -9.431 -32.645 1.00 84.88 92 VAL A C 1
ATOM 743 O O . VAL A 1 92 ? 32.801 -8.690 -32.782 1.00 84.88 92 VAL A O 1
ATOM 746 N N . MET A 1 93 ? 33.655 -10.753 -32.827 1.00 86.12 93 MET A N 1
ATOM 747 C CA . MET A 1 93 ? 32.410 -11.381 -33.295 1.00 86.12 93 MET A CA 1
ATOM 748 C C . MET A 1 93 ? 31.276 -11.287 -32.269 1.00 86.12 93 MET A C 1
ATOM 750 O O . MET A 1 93 ? 30.108 -11.368 -32.642 1.00 86.12 93 MET A O 1
ATOM 754 N N . ALA A 1 94 ? 31.588 -11.050 -30.992 1.00 88.50 94 ALA A N 1
ATOM 755 C CA . ALA A 1 94 ? 30.587 -10.787 -29.959 1.00 88.50 94 ALA A CA 1
ATOM 756 C C . ALA A 1 94 ? 29.934 -9.393 -30.077 1.00 88.50 94 ALA A C 1
ATOM 758 O O . ALA A 1 94 ? 28.949 -9.109 -29.396 1.00 88.50 94 ALA A O 1
ATOM 759 N N . PHE A 1 95 ? 30.444 -8.510 -30.943 1.00 91.62 95 PHE A N 1
ATOM 760 C CA . PHE A 1 95 ? 29.943 -7.143 -31.091 1.00 91.62 95 PHE A CA 1
ATOM 761 C C . PHE A 1 95 ? 28.441 -7.044 -31.388 1.00 91.62 95 PHE A C 1
ATOM 763 O O . PHE A 1 95 ? 27.758 -6.329 -30.648 1.00 91.62 95 PHE A O 1
ATOM 770 N N . PRO A 1 96 ? 27.872 -7.754 -32.382 1.00 92.50 96 PRO A N 1
ATOM 771 C CA . PRO A 1 96 ? 26.460 -7.600 -32.714 1.00 92.50 96 PRO A CA 1
ATOM 772 C C . PRO A 1 96 ? 25.532 -7.981 -31.557 1.00 92.50 96 PRO A C 1
ATOM 774 O O . PRO A 1 96 ? 24.578 -7.261 -31.284 1.00 92.50 96 PRO A O 1
ATOM 777 N N . SER A 1 97 ? 25.809 -9.067 -30.830 1.00 91.69 97 SER A N 1
ATOM 778 C CA . SER A 1 97 ? 24.948 -9.516 -29.725 1.00 91.69 97 SER A CA 1
ATOM 779 C C . SER A 1 97 ? 25.000 -8.557 -28.534 1.00 91.69 97 SER A C 1
ATOM 781 O O . SER A 1 97 ? 23.962 -8.175 -27.987 1.00 91.69 97 SER A O 1
ATOM 783 N N . ILE A 1 98 ? 26.203 -8.109 -28.177 1.00 92.06 98 ILE A N 1
ATOM 784 C CA . ILE A 1 98 ? 26.446 -7.164 -27.086 1.00 92.06 98 ILE A CA 1
ATOM 785 C C . ILE A 1 98 ? 25.810 -5.803 -27.409 1.00 92.06 98 ILE A C 1
ATOM 787 O O . ILE A 1 98 ? 25.121 -5.214 -26.570 1.00 92.06 98 ILE A O 1
ATOM 791 N N . PHE A 1 99 ? 25.967 -5.318 -28.643 1.00 92.88 99 PHE A N 1
ATOM 792 C CA . PHE A 1 99 ? 25.390 -4.045 -29.075 1.00 92.88 99 PHE A CA 1
ATOM 793 C C . PHE A 1 99 ? 23.859 -4.101 -29.133 1.00 92.88 99 PHE A C 1
ATOM 795 O O . PHE A 1 99 ? 23.194 -3.165 -28.693 1.00 92.88 99 PHE A O 1
ATOM 802 N N . GLN A 1 100 ? 23.275 -5.217 -29.580 1.00 92.00 100 GLN A N 1
ATOM 803 C CA . GLN A 1 100 ? 21.820 -5.406 -29.552 1.00 92.00 100 GLN A CA 1
ATOM 804 C C . GLN A 1 100 ? 21.262 -5.435 -28.124 1.00 92.00 100 GLN A C 1
ATOM 806 O O . GLN A 1 100 ? 20.201 -4.863 -27.866 1.00 92.00 100 GLN A O 1
ATOM 811 N N . SER A 1 101 ? 21.989 -6.022 -27.167 1.00 92.38 101 SER A N 1
ATOM 812 C CA . SER A 1 101 ? 21.614 -5.944 -25.749 1.00 92.38 101 SER A CA 1
ATOM 813 C C . SER A 1 101 ? 21.551 -4.493 -25.265 1.00 92.38 101 SER A C 1
ATOM 815 O O . SER A 1 101 ? 20.582 -4.099 -24.614 1.00 92.38 101 SER A O 1
ATOM 817 N N . LEU A 1 102 ? 22.537 -3.672 -25.641 1.00 91.50 102 LEU A N 1
ATOM 818 C CA . LEU A 1 102 ? 22.541 -2.244 -25.328 1.00 91.50 102 LEU A CA 1
ATOM 819 C C . LEU A 1 102 ? 21.369 -1.501 -25.992 1.00 91.50 102 LEU A C 1
ATOM 821 O O . LEU A 1 102 ? 20.707 -0.704 -25.322 1.00 91.50 102 LEU A O 1
ATOM 825 N N . LYS A 1 103 ? 21.082 -1.765 -27.276 1.00 90.69 103 LYS A N 1
ATOM 826 C CA . LYS A 1 103 ? 19.937 -1.160 -27.981 1.00 90.69 103 LYS A CA 1
ATOM 827 C C . LYS A 1 103 ? 18.627 -1.438 -27.240 1.00 90.69 103 LYS A C 1
ATOM 829 O O . LYS A 1 103 ? 17.864 -0.514 -26.955 1.00 90.69 103 LYS A O 1
ATOM 834 N N . ASN A 1 104 ? 18.394 -2.696 -26.866 1.00 89.56 104 ASN A N 1
ATOM 835 C CA . ASN A 1 104 ? 17.198 -3.118 -26.134 1.00 89.56 104 ASN A CA 1
ATOM 836 C C . ASN A 1 104 ? 17.103 -2.461 -24.754 1.00 89.56 104 ASN A C 1
ATOM 838 O O . ASN A 1 104 ? 16.031 -2.022 -24.341 1.00 89.56 104 ASN A O 1
ATOM 842 N N . ASP A 1 105 ? 18.219 -2.351 -24.041 1.00 88.19 105 ASP A N 1
ATOM 843 C CA . ASP A 1 105 ? 18.291 -1.642 -22.766 1.00 88.19 105 ASP A CA 1
ATOM 844 C C . ASP A 1 105 ? 17.925 -0.165 -22.891 1.00 88.19 105 ASP A C 1
ATOM 846 O O . ASP A 1 105 ? 17.166 0.362 -22.073 1.00 88.19 105 ASP A O 1
ATOM 850 N N . ILE A 1 106 ? 18.459 0.509 -23.909 1.00 85.12 106 ILE A N 1
ATOM 851 C CA . ILE A 1 106 ? 18.202 1.928 -24.141 1.00 85.12 106 ILE A CA 1
ATOM 852 C C . ILE A 1 106 ? 16.741 2.136 -24.526 1.00 85.12 106 ILE A C 1
ATOM 854 O O . ILE A 1 106 ? 16.090 2.946 -23.870 1.00 85.12 106 ILE A O 1
ATOM 858 N N . ARG A 1 107 ? 16.188 1.349 -25.457 1.00 84.94 107 ARG A N 1
ATOM 859 C CA . ARG A 1 107 ? 14.760 1.393 -25.827 1.00 84.94 107 ARG A CA 1
ATOM 860 C C . ARG A 1 107 ? 13.844 1.152 -24.622 1.00 84.94 107 ARG A C 1
ATOM 862 O O . ARG A 1 107 ? 12.917 1.925 -24.392 1.00 84.94 107 ARG A O 1
ATOM 869 N N . ARG A 1 108 ? 14.157 0.164 -23.771 1.00 77.50 108 ARG A N 1
ATOM 870 C CA . ARG A 1 108 ? 13.425 -0.098 -22.512 1.00 77.50 108 ARG A CA 1
ATOM 871 C C . ARG A 1 108 ? 13.503 1.052 -21.507 1.00 77.50 108 ARG A C 1
ATOM 873 O O . ARG A 1 108 ? 12.576 1.233 -20.724 1.00 77.50 108 ARG A O 1
ATOM 880 N N . SER A 1 109 ? 14.617 1.782 -21.478 1.00 70.38 109 SER A N 1
ATOM 881 C CA . SER A 1 109 ? 14.833 2.895 -20.543 1.00 70.38 109 SER A CA 1
ATOM 882 C C . SER A 1 109 ? 14.318 4.250 -21.053 1.00 70.38 109 SER A C 1
ATOM 884 O O . SER A 1 109 ? 13.902 5.080 -20.246 1.00 70.38 109 SER A O 1
ATOM 886 N N . GLY A 1 110 ? 14.350 4.472 -22.372 1.00 59.44 110 GLY A N 1
ATOM 887 C CA . GLY A 1 110 ? 13.922 5.691 -23.065 1.00 59.44 110 GLY A CA 1
ATOM 888 C C . GLY A 1 110 ? 12.413 5.756 -23.278 1.00 59.44 110 GLY A C 1
ATOM 889 O O . GLY A 1 110 ? 11.831 6.830 -23.142 1.00 59.44 110 GLY A O 1
ATOM 890 N N . ALA A 1 111 ? 11.763 4.603 -23.463 1.00 56.06 111 ALA A N 1
ATOM 891 C CA . ALA A 1 111 ? 10.339 4.452 -23.206 1.00 56.06 111 ALA A CA 1
ATOM 892 C C . ALA A 1 111 ? 10.132 4.600 -21.697 1.00 56.06 111 ALA A C 1
ATOM 894 O O . ALA A 1 111 ? 10.158 3.621 -20.949 1.00 56.06 111 ALA A O 1
ATOM 895 N N . GLY A 1 112 ? 10.042 5.848 -21.228 1.00 49.56 112 GL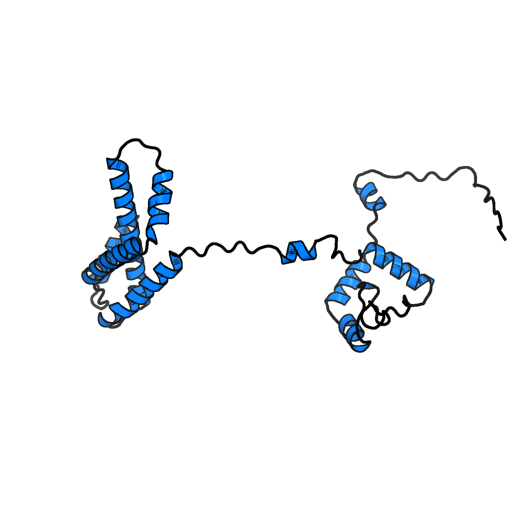Y A N 1
ATOM 896 C CA . GLY A 1 112 ? 9.876 6.153 -19.821 1.00 49.56 112 GLY A CA 1
ATOM 897 C C . GLY A 1 112 ? 8.807 5.231 -19.261 1.00 49.56 112 GLY A C 1
ATOM 898 O O . GLY A 1 112 ? 7.662 5.263 -19.710 1.00 49.56 112 GLY A O 1
ATOM 899 N N . ARG A 1 113 ? 9.168 4.383 -18.289 1.00 50.84 113 ARG A N 1
ATOM 900 C CA . ARG A 1 113 ? 8.162 3.805 -17.405 1.00 50.84 113 ARG A CA 1
ATOM 901 C C . ARG A 1 113 ? 7.447 5.018 -16.841 1.00 50.84 113 ARG A C 1
ATOM 903 O O . ARG A 1 113 ? 7.977 5.657 -15.931 1.00 50.84 113 ARG A O 1
ATOM 910 N N . ALA A 1 114 ? 6.289 5.363 -17.411 1.00 53.56 114 ALA A N 1
ATOM 911 C CA . ALA A 1 114 ? 5.327 6.233 -16.776 1.00 53.56 114 ALA A CA 1
ATOM 912 C C . ALA A 1 114 ? 5.266 5.671 -15.370 1.00 53.56 114 ALA A C 1
ATOM 914 O O . ALA A 1 114 ? 4.917 4.499 -15.204 1.00 53.56 114 ALA A O 1
ATOM 915 N N . ARG A 1 115 ? 5.806 6.408 -14.392 1.00 52.03 115 ARG A N 1
ATOM 916 C CA . ARG A 1 115 ? 5.817 5.958 -13.008 1.00 52.03 115 ARG A CA 1
ATOM 917 C C . ARG A 1 115 ? 4.349 5.742 -12.719 1.00 52.03 115 ARG A C 1
ATOM 919 O O . ARG A 1 115 ? 3.618 6.717 -12.579 1.00 52.03 115 ARG A O 1
ATOM 926 N N . ALA A 1 116 ? 3.904 4.488 -12.780 1.00 56.81 116 ALA A N 1
ATOM 927 C CA . ALA A 1 116 ? 2.519 4.142 -12.596 1.00 56.81 116 ALA A CA 1
ATOM 928 C C . ALA A 1 116 ? 2.285 4.520 -11.152 1.00 56.81 116 ALA A C 1
ATOM 930 O O . ALA A 1 116 ? 2.740 3.817 -10.251 1.00 56.81 116 ALA A O 1
ATOM 931 N N . HIS A 1 117 ? 1.738 5.716 -10.938 1.00 61.78 117 HIS A N 1
ATOM 932 C CA . HIS A 1 117 ? 1.537 6.257 -9.617 1.00 61.78 117 HIS A CA 1
ATOM 933 C C . HIS A 1 117 ? 0.676 5.215 -8.928 1.00 61.78 117 HIS A C 1
ATOM 935 O O . HIS A 1 117 ? -0.482 5.040 -9.314 1.00 61.78 117 HIS A O 1
ATOM 941 N N . ALA A 1 118 ? 1.274 4.431 -8.024 1.00 66.31 118 ALA A N 1
ATOM 942 C CA . ALA A 1 118 ? 0.618 3.263 -7.469 1.00 66.31 118 ALA A CA 1
ATOM 943 C C . ALA A 1 118 ? -0.628 3.792 -6.771 1.00 66.31 118 ALA A C 1
ATOM 945 O O . ALA A 1 118 ? -0.547 4.485 -5.751 1.00 66.31 118 ALA A O 1
ATOM 946 N N . LYS A 1 119 ? -1.788 3.609 -7.411 1.00 71.19 119 LYS A N 1
ATOM 947 C CA . LYS A 1 119 ? -3.028 4.209 -6.936 1.00 71.19 119 LYS A CA 1
ATOM 948 C C . LYS A 1 119 ? -3.234 3.621 -5.548 1.00 71.19 119 LYS A C 1
ATOM 950 O O . LYS A 1 119 ? -3.372 2.407 -5.416 1.00 71.19 119 LYS A O 1
ATOM 955 N N . LYS A 1 120 ? -3.276 4.464 -4.509 1.00 81.88 120 LYS A N 1
ATOM 956 C CA . LYS A 1 120 ? -3.532 4.062 -3.110 1.00 81.88 120 LYS A CA 1
ATOM 957 C C . LYS A 1 120 ? -4.991 3.604 -2.908 1.00 81.88 120 LYS A C 1
ATOM 959 O O . LYS A 1 120 ? -5.633 3.941 -1.918 1.00 81.88 120 LYS A O 1
ATOM 964 N N . LYS A 1 121 ? -5.553 2.869 -3.874 1.00 85.56 121 LYS A N 1
ATOM 965 C CA . LYS A 1 121 ? -6.947 2.421 -3.930 1.00 85.56 121 LYS A CA 1
ATOM 966 C C . LYS A 1 121 ? -7.267 1.529 -2.738 1.00 85.56 121 LYS A C 1
ATOM 968 O O . LYS A 1 121 ? -8.324 1.688 -2.144 1.00 85.56 121 LYS A O 1
ATOM 973 N N . GLN A 1 122 ? -6.354 0.634 -2.365 1.00 86.31 122 GLN A N 1
ATOM 974 C CA . GLN A 1 122 ? -6.550 -0.260 -1.225 1.00 86.31 122 GLN A CA 1
ATOM 975 C C . GLN A 1 122 ? -6.614 0.508 0.099 1.00 86.31 122 GLN A C 1
ATOM 977 O O . GLN A 1 122 ? -7.558 0.312 0.854 1.00 86.31 122 GLN A O 1
ATOM 982 N N . TYR A 1 123 ? -5.685 1.442 0.330 1.00 88.94 123 TYR A N 1
ATOM 983 C CA . TYR A 1 123 ? -5.694 2.298 1.521 1.00 88.94 123 TYR A CA 1
ATOM 984 C C . TYR A 1 123 ? -6.992 3.111 1.623 1.00 88.94 123 TYR A C 1
ATOM 986 O O . TYR A 1 123 ? -7.685 3.048 2.634 1.00 88.94 123 TYR A O 1
ATOM 994 N N . LYS A 1 124 ? -7.379 3.797 0.536 1.00 89.88 124 LYS A N 1
ATOM 995 C CA . LYS A 1 124 ? -8.623 4.582 0.496 1.00 89.88 124 LYS A CA 1
ATOM 996 C C . LYS A 1 124 ? -9.867 3.720 0.734 1.00 89.88 124 LYS A C 1
ATOM 998 O O . LYS A 1 124 ? -10.788 4.165 1.401 1.00 89.88 124 LYS A O 1
ATOM 1003 N N . ARG A 1 125 ? -9.900 2.489 0.209 1.00 89.94 125 ARG A N 1
ATOM 1004 C CA . ARG A 1 125 ? -11.008 1.545 0.440 1.00 89.94 125 ARG A CA 1
ATOM 1005 C C . ARG A 1 125 ? -11.045 1.022 1.877 1.00 89.94 125 ARG A C 1
ATOM 1007 O O . ARG A 1 125 ? -12.139 0.830 2.389 1.00 89.94 125 ARG A O 1
ATOM 1014 N N . GLY A 1 126 ? -9.892 0.781 2.503 1.00 89.75 126 GLY A N 1
ATOM 1015 C CA . GLY A 1 126 ? -9.804 0.288 3.883 1.00 89.75 126 GLY A CA 1
ATOM 1016 C C . GLY A 1 126 ? -10.153 1.341 4.938 1.00 89.75 126 GLY A C 1
ATOM 1017 O O . GLY A 1 126 ? -10.734 1.000 5.956 1.00 89.75 126 GLY A O 1
ATOM 1018 N N . HIS A 1 127 ? -9.856 2.616 4.670 1.00 90.25 127 HIS A N 1
ATOM 1019 C CA . HIS A 1 127 ? -10.172 3.739 5.564 1.00 90.25 127 HIS A CA 1
ATOM 1020 C C . HIS A 1 127 ? -11.493 4.453 5.235 1.00 90.25 127 HIS A C 1
ATOM 1022 O O . HIS A 1 127 ? -11.808 5.474 5.838 1.00 90.25 127 HIS A O 1
ATOM 1028 N N . ALA A 1 128 ? -12.265 3.955 4.267 1.00 94.25 128 ALA A N 1
ATOM 1029 C CA . ALA A 1 128 ? -13.566 4.531 3.952 1.00 94.25 128 ALA A CA 1
ATOM 1030 C C . ALA A 1 128 ? -14.561 4.265 5.091 1.00 94.25 128 ALA A C 1
ATOM 1032 O O . ALA A 1 128 ? -14.666 3.133 5.558 1.00 94.25 128 ALA A O 1
ATOM 1033 N N . THR A 1 129 ? -15.356 5.272 5.464 1.00 92.12 129 THR A N 1
ATOM 1034 C CA . THR A 1 129 ? -16.325 5.196 6.575 1.00 92.12 129 THR A CA 1
ATOM 1035 C C . THR A 1 129 ? -17.306 4.030 6.438 1.00 92.12 129 THR A C 1
ATOM 1037 O O . THR A 1 129 ? -17.609 3.366 7.420 1.00 92.12 129 THR A O 1
ATOM 1040 N N . LYS A 1 130 ? -17.729 3.710 5.208 1.00 92.38 130 LYS A N 1
ATOM 1041 C CA . LYS A 1 130 ? -18.624 2.576 4.913 1.00 92.38 130 LYS A CA 1
ATOM 1042 C C . LYS A 1 130 ? -18.038 1.187 5.208 1.00 92.38 130 LYS A C 1
ATOM 1044 O O . LYS A 1 130 ? -18.784 0.226 5.282 1.00 92.38 130 LYS A O 1
ATOM 1049 N N . ASN A 1 131 ? -16.715 1.082 5.343 1.00 90.06 131 ASN A N 1
ATOM 1050 C CA . ASN A 1 131 ? -16.000 -0.164 5.631 1.00 90.06 131 ASN A CA 1
ATOM 1051 C C . ASN A 1 131 ? -15.382 -0.148 7.040 1.00 90.06 131 ASN A C 1
ATOM 1053 O O . ASN A 1 131 ? -14.458 -0.916 7.319 1.00 90.06 131 ASN A O 1
ATOM 1057 N N . ARG A 1 132 ? -15.822 0.771 7.908 1.00 90.44 132 ARG A N 1
ATOM 1058 C CA . ARG A 1 132 ? -15.279 0.917 9.257 1.00 90.44 132 ARG A CA 1
ATOM 1059 C C . ARG A 1 132 ? -15.644 -0.308 10.098 1.00 90.44 132 ARG A C 1
ATOM 1061 O O . ARG A 1 132 ? -16.800 -0.710 10.157 1.00 90.44 132 ARG A O 1
ATOM 1068 N N . ALA A 1 133 ? -14.637 -0.895 10.738 1.00 90.56 133 ALA A N 1
ATOM 1069 C CA . ALA A 1 133 ? -14.827 -1.977 11.696 1.00 90.56 133 ALA A CA 1
ATOM 1070 C C . ALA A 1 133 ? -15.281 -1.436 13.061 1.00 90.56 133 ALA A C 1
ATOM 1072 O O . ALA A 1 133 ? -15.131 -0.247 13.338 1.00 90.56 133 ALA A O 1
ATOM 1073 N N . ARG A 1 134 ? -15.780 -2.325 13.928 1.00 91.31 134 ARG A N 1
ATOM 1074 C CA . ARG A 1 134 ? -16.145 -1.986 15.309 1.00 91.31 134 ARG A CA 1
ATOM 1075 C C . ARG A 1 134 ? -14.935 -1.427 16.073 1.00 91.31 134 ARG A C 1
ATOM 1077 O O . ARG A 1 134 ? -13.842 -2.012 16.036 1.00 91.31 134 ARG A O 1
ATOM 1084 N N . ASP A 1 135 ? -15.133 -0.301 16.748 1.00 92.31 135 ASP A N 1
ATOM 1085 C CA . ASP A 1 135 ? -14.080 0.371 17.509 1.00 92.31 135 ASP A CA 1
ATOM 1086 C C . ASP A 1 135 ? -13.707 -0.418 18.782 1.00 92.31 135 ASP A C 1
ATOM 1088 O O . ASP A 1 135 ? -14.406 -1.341 19.206 1.00 92.31 135 ASP A O 1
ATOM 1092 N N . VAL A 1 136 ? -12.532 -0.127 19.352 1.00 93.06 136 VAL A N 1
ATOM 1093 C CA . VAL A 1 136 ? -11.989 -0.875 20.506 1.00 93.06 136 VAL A CA 1
ATOM 1094 C C . VAL A 1 136 ? -12.787 -0.608 21.781 1.00 93.06 136 VAL A C 1
ATOM 1096 O O . VAL A 1 136 ? -13.012 -1.532 22.555 1.00 93.06 136 VAL A O 1
ATOM 1099 N N . ASP A 1 137 ? -13.224 0.631 21.981 1.00 92.06 137 ASP A N 1
ATOM 1100 C CA . ASP A 1 137 ? -14.028 1.070 23.122 1.00 92.06 137 ASP A CA 1
ATOM 1101 C C . ASP A 1 137 ? -15.403 0.392 23.148 1.00 92.06 137 ASP A C 1
ATOM 1103 O O . ASP A 1 137 ? -15.792 -0.145 24.182 1.00 92.06 137 ASP A O 1
ATOM 1107 N N . GLN A 1 138 ? -16.078 0.295 21.999 1.00 92.25 138 GLN A N 1
ATOM 1108 C CA . GLN A 1 138 ? -17.344 -0.431 21.880 1.00 92.25 138 GLN A CA 1
ATOM 1109 C C . GLN A 1 138 ? -17.185 -1.911 22.264 1.00 92.25 138 GLN A C 1
ATOM 1111 O O . GLN A 1 138 ? -18.003 -2.460 22.994 1.00 92.25 138 GLN A O 1
ATOM 1116 N N . ILE A 1 139 ? -16.093 -2.553 21.837 1.00 93.62 139 ILE A N 1
ATOM 1117 C CA . ILE A 1 139 ? -15.800 -3.952 22.196 1.00 93.62 139 ILE A CA 1
ATOM 1118 C C . ILE A 1 139 ? -15.499 -4.099 23.694 1.00 93.62 139 ILE A C 1
ATOM 1120 O O . ILE A 1 139 ? -15.835 -5.116 24.297 1.00 93.62 139 ILE A O 1
ATOM 1124 N N . GLN A 1 140 ? -14.850 -3.115 24.315 1.00 93.50 140 GLN A N 1
ATOM 1125 C CA . GLN A 1 140 ? -14.592 -3.135 25.757 1.00 93.50 140 GLN A CA 1
ATOM 1126 C C . GLN A 1 140 ? -15.885 -3.023 26.569 1.00 93.50 140 GLN A C 1
ATOM 1128 O O . GLN A 1 140 ? -16.003 -3.685 27.604 1.00 93.50 140 GLN A O 1
ATOM 1133 N N . ASP A 1 141 ? -16.852 -2.239 26.093 1.00 92.12 141 ASP A N 1
ATOM 1134 C CA . ASP A 1 141 ? -18.181 -2.151 26.696 1.00 92.12 141 ASP A CA 1
ATOM 1135 C C . ASP A 1 141 ? -18.966 -3.459 26.510 1.00 92.12 141 ASP A C 1
ATOM 1137 O O . ASP A 1 141 ? -19.496 -3.988 27.488 1.00 92.12 141 ASP A O 1
ATOM 1141 N N . ASP A 1 142 ? -18.932 -4.057 25.315 1.00 91.06 142 ASP A N 1
ATOM 1142 C CA . ASP A 1 142 ? -19.516 -5.381 25.043 1.00 91.06 142 ASP A CA 1
ATOM 1143 C C . ASP A 1 142 ? -18.957 -6.453 25.998 1.00 91.06 142 ASP A C 1
ATOM 1145 O O . ASP A 1 142 ? -19.700 -7.206 26.628 1.00 91.06 142 ASP A O 1
ATOM 1149 N N . LEU A 1 143 ? -17.633 -6.485 26.185 1.00 90.62 143 LEU A N 1
ATOM 1150 C CA . LEU A 1 143 ? -16.975 -7.412 27.112 1.00 90.62 143 LEU A CA 1
ATOM 1151 C C . LEU A 1 143 ? -17.313 -7.130 28.580 1.00 90.62 143 LEU A C 1
ATOM 1153 O O . LEU A 1 143 ? -17.260 -8.041 29.410 1.00 90.62 143 LEU A O 1
ATOM 1157 N N . ARG A 1 144 ? -17.637 -5.882 28.937 1.00 89.94 144 ARG A N 1
ATOM 1158 C CA . ARG A 1 144 ? -18.138 -5.547 30.276 1.00 89.94 144 ARG A CA 1
ATOM 1159 C C . ARG A 1 144 ? -19.526 -6.153 30.477 1.00 89.94 144 ARG A C 1
ATOM 1161 O O . ARG A 1 144 ? -19.761 -6.751 31.524 1.00 89.94 144 ARG A O 1
ATOM 1168 N N . VAL A 1 145 ? -20.400 -6.061 29.476 1.00 88.75 145 VAL A N 1
ATOM 1169 C CA . VAL A 1 145 ? -21.743 -6.664 29.502 1.00 88.75 145 VAL A CA 1
ATOM 1170 C C . VAL A 1 145 ? -21.667 -8.190 29.580 1.00 88.75 145 VAL A C 1
ATOM 1172 O O . VAL A 1 145 ? -22.360 -8.787 30.406 1.00 88.75 145 VAL A O 1
ATOM 1175 N N . GLU A 1 146 ? -20.780 -8.829 28.812 1.00 88.25 146 GLU A N 1
ATOM 1176 C CA . GLU A 1 146 ? -20.566 -10.284 28.880 1.00 88.25 146 GLU A CA 1
ATOM 1177 C C . GLU A 1 146 ? -20.102 -10.732 30.272 1.00 88.25 146 GLU A C 1
ATOM 1179 O O . GLU A 1 146 ? -20.586 -11.735 30.795 1.00 88.25 146 GLU A O 1
ATOM 1184 N N . LYS A 1 147 ? -19.210 -9.968 30.917 1.00 87.56 147 LYS A N 1
ATOM 1185 C CA . LYS A 1 147 ? -18.753 -10.264 32.286 1.00 87.56 147 LYS A CA 1
ATOM 1186 C C . LYS A 1 147 ? -19.867 -10.151 33.321 1.00 87.56 147 LYS A C 1
ATOM 1188 O O . LYS A 1 147 ? -19.910 -10.967 34.234 1.00 87.56 147 LYS A O 1
ATOM 1193 N N . VAL A 1 148 ? -20.739 -9.151 33.193 1.00 89.06 148 VAL A N 1
ATOM 1194 C CA . VAL A 1 148 ? -21.873 -8.950 34.111 1.00 89.06 148 VAL A CA 1
ATOM 1195 C C . VAL A 1 148 ? -22.933 -10.034 33.914 1.00 89.06 148 VAL A C 1
ATOM 1197 O O . VAL A 1 148 ? -23.468 -10.557 34.885 1.00 89.06 148 VAL A O 1
ATOM 1200 N N . THR A 1 149 ? -23.209 -10.400 32.664 1.00 88.00 149 THR A N 1
ATOM 1201 C CA . THR A 1 149 ? -24.264 -11.364 32.312 1.00 88.00 149 THR A CA 1
ATOM 1202 C C . THR A 1 149 ? -23.800 -12.818 32.470 1.00 88.00 149 THR A C 1
ATOM 1204 O O . THR A 1 149 ? -24.620 -13.725 32.604 1.00 88.00 149 THR A O 1
ATOM 1207 N N . GLY A 1 150 ? -22.486 -13.068 32.422 1.00 81.31 150 GLY A N 1
ATOM 1208 C CA . GLY A 1 150 ? -21.888 -14.406 32.492 1.00 81.31 150 GLY A CA 1
ATOM 1209 C C . GLY A 1 150 ? -22.144 -15.281 31.258 1.00 81.31 150 GLY A C 1
ATOM 1210 O O . GLY A 1 150 ? -21.782 -16.456 31.252 1.00 81.31 150 GLY A O 1
ATOM 1211 N N . LYS A 1 151 ? -22.764 -14.725 30.212 1.00 80.69 151 LYS A N 1
ATOM 1212 C CA . LYS A 1 151 ? -23.083 -15.397 28.947 1.00 80.69 151 LYS A CA 1
ATOM 1213 C C . LYS A 1 151 ? -22.368 -14.689 27.802 1.00 80.69 151 LYS A C 1
ATOM 1215 O O . LYS A 1 151 ? -22.210 -13.470 27.830 1.00 80.69 151 LYS A O 1
ATOM 1220 N N . HIS A 1 152 ? -21.951 -15.459 26.798 1.00 77.75 152 HIS A N 1
ATOM 1221 C CA . HIS A 1 152 ? -21.423 -14.884 25.565 1.00 77.75 152 HIS A CA 1
ATOM 1222 C C . HIS A 1 152 ? -22.536 -14.153 24.809 1.00 77.75 152 HIS A C 1
ATOM 1224 O O . HIS A 1 152 ? -23.705 -14.553 24.878 1.00 77.75 152 HIS A O 1
ATOM 1230 N N . LEU A 1 153 ? -22.174 -13.118 24.048 1.00 80.50 153 LEU A N 1
ATOM 1231 C CA . LEU A 1 153 ? -23.112 -12.489 23.123 1.00 80.50 153 LEU A CA 1
ATOM 1232 C C . LEU A 1 153 ? -23.622 -13.548 22.142 1.00 80.50 153 LEU A C 1
ATOM 1234 O O . LEU A 1 153 ? -22.846 -14.193 21.431 1.00 80.50 153 LEU A O 1
ATOM 1238 N N . THR A 1 154 ? -24.928 -13.778 22.182 1.00 81.12 154 THR A N 1
ATOM 1239 C CA . THR A 1 154 ? -25.635 -14.696 21.290 1.00 81.12 154 THR A CA 1
ATOM 1240 C C . THR A 1 154 ? -26.528 -13.847 20.408 1.00 81.12 154 THR A C 1
ATOM 1242 O O . THR A 1 154 ? -27.229 -12.975 20.917 1.00 81.12 154 THR A O 1
ATOM 1245 N N . PHE A 1 155 ? -26.462 -14.074 19.102 1.00 85.31 155 PHE A N 1
ATOM 1246 C CA . PHE A 1 155 ? -27.290 -13.380 18.126 1.00 85.31 155 PHE A CA 1
ATOM 1247 C C . PHE A 1 155 ? -28.435 -14.289 17.697 1.00 85.31 155 PHE A C 1
ATOM 1249 O O . PHE A 1 155 ? -28.302 -15.516 17.714 1.00 85.31 155 PHE A O 1
ATOM 1256 N N . GLU A 1 156 ? -29.556 -13.678 17.332 1.00 87.50 156 GLU A N 1
ATOM 1257 C CA . GLU A 1 156 ? -30.644 -14.382 16.661 1.00 87.50 156 GLU A CA 1
ATOM 1258 C C . GLU A 1 156 ? -30.178 -14.869 15.283 1.00 87.50 156 GLU A C 1
ATOM 1260 O O . GLU A 1 156 ? -29.201 -14.364 14.724 1.00 87.50 156 GLU A O 1
ATOM 1265 N N . MET A 1 157 ? -30.846 -15.899 14.762 1.00 88.56 157 MET A N 1
ATOM 1266 C CA . MET A 1 157 ? -30.492 -16.471 13.467 1.00 88.56 157 MET A CA 1
ATOM 1267 C C . MET A 1 157 ? -30.817 -15.472 12.358 1.00 88.56 157 MET A C 1
ATOM 1269 O O . MET A 1 157 ? -31.985 -15.238 12.067 1.00 88.56 157 MET A O 1
ATOM 1273 N N . ASP A 1 158 ? -29.775 -14.914 11.749 1.00 91.38 158 ASP A N 1
ATOM 1274 C CA . ASP A 1 158 ? -29.884 -13.926 10.675 1.00 91.38 158 ASP A CA 1
ATOM 1275 C C . ASP A 1 158 ? -29.293 -14.491 9.377 1.00 91.38 158 ASP A C 1
ATOM 1277 O O . ASP A 1 158 ? -28.115 -14.855 9.326 1.00 91.38 158 ASP A O 1
ATOM 1281 N N . GLU A 1 159 ? -30.120 -14.580 8.335 1.00 90.81 159 GLU A N 1
ATOM 1282 C CA . GLU A 1 159 ? -29.761 -15.135 7.025 1.00 90.81 159 GLU A CA 1
ATOM 1283 C C . GLU A 1 159 ? -28.721 -14.288 6.277 1.00 90.81 159 GLU A C 1
ATOM 1285 O O . GLU A 1 159 ? -27.952 -14.829 5.478 1.00 90.81 159 GLU A O 1
ATOM 1290 N N . ASP A 1 160 ? -28.631 -12.987 6.569 1.00 91.94 160 ASP A N 1
ATOM 1291 C CA . ASP A 1 160 ? -27.692 -12.074 5.909 1.00 91.94 160 ASP A CA 1
ATOM 1292 C C . ASP A 1 160 ? -26.264 -12.178 6.478 1.00 91.94 160 ASP A C 1
ATOM 1294 O O . ASP A 1 160 ? -25.296 -11.681 5.880 1.00 91.94 160 ASP A O 1
ATOM 1298 N N . LEU A 1 161 ? -26.094 -12.830 7.635 1.00 89.88 161 LEU A N 1
ATOM 1299 C CA . LEU A 1 161 ? -24.804 -12.966 8.305 1.00 89.88 161 LEU A CA 1
ATOM 1300 C C . LEU A 1 161 ? -24.125 -14.318 8.017 1.00 89.88 161 LEU A C 1
ATOM 1302 O O . LEU A 1 161 ? -24.766 -15.369 7.958 1.00 89.88 161 LEU A O 1
ATOM 1306 N N . PRO A 1 162 ? -22.779 -14.348 7.931 1.00 91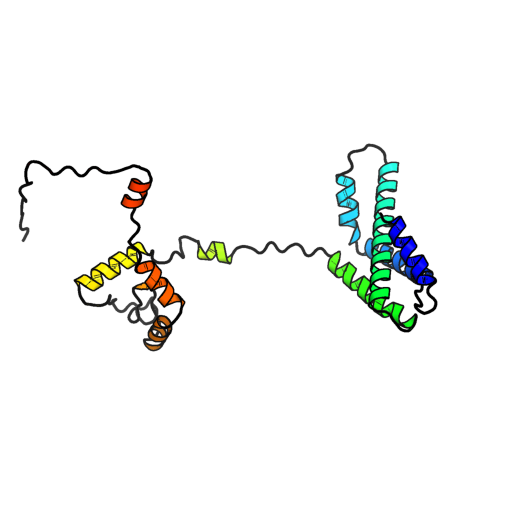.81 162 PRO A N 1
ATOM 1307 C CA . PRO A 1 162 ? -22.037 -15.601 7.827 1.00 91.81 162 PRO A CA 1
ATOM 1308 C C . PRO A 1 162 ? -22.365 -16.550 8.987 1.00 91.81 162 PRO A C 1
ATOM 1310 O O . PRO A 1 162 ? -22.328 -16.139 10.147 1.00 91.81 162 PRO A O 1
ATOM 1313 N N . GLY A 1 163 ? -22.652 -17.818 8.672 1.00 90.94 163 GLY A N 1
ATOM 1314 C CA . GLY A 1 163 ? -22.956 -18.839 9.681 1.00 90.94 163 GLY A CA 1
ATOM 1315 C C . GLY A 1 163 ? -24.239 -18.564 10.473 1.00 90.94 163 GLY A C 1
ATOM 1316 O O . GLY A 1 163 ? -24.311 -18.935 11.644 1.00 90.94 163 GLY A O 1
ATOM 1317 N N . LEU A 1 164 ? -25.212 -17.868 9.869 1.00 91.00 164 LEU A N 1
ATOM 1318 C CA . LEU A 1 164 ? -26.475 -17.458 10.496 1.00 91.00 164 LEU A CA 1
ATOM 1319 C C . LEU A 1 164 ? -26.276 -16.637 11.783 1.00 91.00 164 LEU A C 1
ATOM 1321 O O . LEU A 1 164 ? -27.054 -16.746 12.727 1.00 91.00 164 LEU A O 1
ATOM 1325 N N . GLY A 1 165 ? -25.162 -15.901 11.876 1.00 89.06 165 GLY A N 1
ATOM 1326 C CA . GLY A 1 165 ? -24.801 -15.107 13.057 1.00 89.06 165 GLY A CA 1
ATOM 1327 C C . GLY A 1 165 ? -24.323 -15.911 14.276 1.00 89.06 165 GLY A C 1
ATOM 1328 O O . GLY A 1 165 ? -23.885 -15.318 15.261 1.00 89.06 165 GLY A O 1
ATOM 1329 N N . GLN A 1 166 ? -24.321 -17.248 14.227 1.00 90.06 166 GLN A N 1
ATOM 1330 C CA . GLN A 1 166 ? -24.079 -18.084 15.412 1.00 90.06 166 GLN A CA 1
ATOM 1331 C C . GLN A 1 166 ? -22.609 -18.110 15.859 1.00 90.06 166 GLN A C 1
ATOM 1333 O O . GLN A 1 166 ? -22.304 -18.155 17.053 1.00 90.06 166 GLN A O 1
ATOM 1338 N N . PHE A 1 167 ? -21.660 -18.087 14.918 1.00 92.31 167 PHE A N 1
ATOM 1339 C CA . PHE A 1 167 ? -20.234 -18.234 15.229 1.00 92.31 167 PHE A CA 1
ATOM 1340 C C . PHE A 1 167 ? -19.526 -16.882 15.305 1.00 92.31 167 PHE A C 1
ATOM 1342 O O . PHE A 1 167 ? -18.796 -16.482 14.397 1.00 92.31 167 PHE A O 1
ATOM 1349 N N . TYR A 1 168 ? -19.714 -16.182 16.421 1.00 92.50 168 TYR A N 1
ATOM 1350 C CA . TYR A 1 168 ? -19.153 -14.851 16.646 1.00 92.50 168 TYR A CA 1
ATOM 1351 C C . TYR A 1 168 ? -17.895 -14.846 17.531 1.00 92.50 168 TYR A C 1
ATOM 1353 O O . TYR A 1 168 ? -17.708 -15.697 18.402 1.00 92.50 168 TYR A O 1
ATOM 1361 N N . CYS A 1 169 ? -17.014 -13.867 17.309 1.00 92.62 169 CYS A N 1
ATOM 1362 C CA . CYS A 1 169 ? -15.863 -13.579 18.163 1.00 92.62 169 CYS A CA 1
ATOM 1363 C C . CYS A 1 169 ? -15.928 -12.137 18.685 1.00 92.62 169 CYS A C 1
ATOM 1365 O O . CYS A 1 169 ? -15.620 -11.200 17.942 1.00 92.62 169 CYS A O 1
ATOM 1367 N N . THR A 1 170 ? -16.244 -11.968 19.974 1.00 91.38 170 THR A N 1
ATOM 1368 C CA . THR A 1 170 ? -16.421 -10.654 20.620 1.00 91.38 170 THR A CA 1
ATOM 1369 C C . THR A 1 170 ? -15.199 -9.737 20.509 1.00 91.38 170 THR A C 1
ATOM 1371 O O . THR A 1 170 ? -15.353 -8.622 20.012 1.00 91.38 170 THR A O 1
ATOM 1374 N N . PRO A 1 171 ? -13.959 -10.175 20.821 1.00 92.56 171 PRO A N 1
ATOM 1375 C CA . PRO A 1 171 ? -12.788 -9.293 20.741 1.00 92.56 171 PRO A CA 1
ATOM 1376 C C . PRO A 1 171 ? -12.489 -8.754 19.335 1.00 92.56 171 PRO A C 1
ATOM 1378 O O . PRO A 1 171 ? -11.896 -7.684 19.185 1.00 92.56 171 PRO A O 1
ATOM 1381 N N . CYS A 1 172 ? -12.850 -9.508 18.293 1.00 91.88 172 CYS A N 1
ATOM 1382 C CA . CYS A 1 172 ? -12.571 -9.151 16.903 1.00 91.88 172 CYS A CA 1
ATOM 1383 C C . CYS A 1 172 ? -13.780 -8.569 16.165 1.00 91.88 172 CYS A C 1
ATOM 1385 O O . CYS A 1 172 ? -13.599 -8.068 15.056 1.00 91.88 172 CYS A O 1
ATOM 1387 N N . GLY A 1 173 ? -14.980 -8.621 16.746 1.00 91.12 173 GLY A N 1
ATOM 1388 C CA . GLY A 1 173 ? -16.187 -8.079 16.133 1.00 91.12 173 GLY A CA 1
ATOM 1389 C C . GLY A 1 173 ? -16.586 -8.768 14.826 1.00 91.12 173 GLY A C 1
ATOM 1390 O O . GLY A 1 173 ? -17.081 -8.102 13.920 1.00 91.12 173 GLY A O 1
ATOM 1391 N N . ARG A 1 174 ? -16.296 -10.070 14.670 1.00 91.56 174 ARG A N 1
ATOM 1392 C CA . ARG A 1 174 ? -16.429 -10.785 13.388 1.00 91.56 174 ARG A CA 1
ATOM 1393 C C . ARG A 1 174 ? -17.236 -12.078 13.512 1.00 91.56 174 ARG A C 1
ATOM 1395 O O . ARG A 1 174 ? -16.993 -12.869 14.421 1.00 91.56 174 ARG A O 1
ATOM 1402 N N . HIS A 1 175 ? -18.109 -12.301 12.529 1.00 93.38 175 HIS A N 1
ATOM 1403 C CA . HIS A 1 175 ? -18.855 -13.543 12.310 1.00 93.38 175 HIS A CA 1
ATOM 1404 C C . HIS A 1 175 ? -18.077 -14.512 11.409 1.00 93.38 175 HIS A C 1
ATOM 1406 O O . HIS A 1 175 ? -17.381 -14.098 10.472 1.00 93.38 175 HIS A O 1
ATOM 1412 N N . PHE A 1 176 ? -18.194 -15.801 11.704 1.00 94.38 176 PHE A N 1
ATOM 1413 C CA . PHE A 1 176 ? -17.559 -16.906 10.992 1.00 94.38 176 PHE A CA 1
ATOM 1414 C C . PHE A 1 176 ? -18.611 -17.874 10.448 1.00 94.38 176 PHE A C 1
ATOM 1416 O O . PHE A 1 176 ? -19.740 -17.900 10.918 1.00 94.38 176 PHE A O 1
ATOM 1423 N N . ILE A 1 177 ? -18.221 -18.674 9.455 1.00 94.31 177 ILE A N 1
ATOM 1424 C CA . ILE A 1 177 ? -19.119 -19.636 8.801 1.00 94.31 177 ILE A CA 1
ATOM 1425 C C . ILE A 1 177 ? -19.309 -20.886 9.672 1.00 94.31 177 ILE A C 1
ATOM 1427 O O . ILE A 1 177 ? -20.435 -21.329 9.840 1.00 94.31 177 ILE A O 1
ATOM 1431 N N . ASP A 1 178 ? -18.220 -21.396 10.268 1.00 94.69 178 ASP A N 1
ATOM 1432 C CA . ASP A 1 178 ? -18.206 -22.629 11.072 1.00 94.69 178 ASP A CA 1
ATOM 1433 C C . ASP A 1 178 ? -17.483 -22.450 12.416 1.00 94.69 178 ASP A C 1
ATOM 1435 O O . ASP A 1 178 ? -16.517 -21.679 12.522 1.00 94.69 178 ASP A O 1
ATOM 1439 N N . THR A 1 179 ? -17.816 -23.299 13.396 1.00 93.56 179 THR A N 1
ATOM 1440 C CA . THR A 1 179 ? -17.083 -23.445 14.674 1.00 93.56 179 THR A CA 1
ATOM 1441 C C . THR A 1 179 ? -15.581 -23.655 14.477 1.00 93.56 179 THR A C 1
ATOM 1443 O O . THR A 1 179 ? -14.766 -22.955 15.078 1.00 93.56 179 THR A O 1
ATOM 1446 N N . LYS A 1 180 ? -15.193 -24.564 13.573 1.00 95.81 180 LYS A N 1
ATOM 1447 C CA . LYS A 1 180 ? -13.784 -24.888 13.288 1.00 95.81 180 LYS A CA 1
ATOM 1448 C C . LYS A 1 180 ? -13.003 -23.657 12.824 1.00 95.81 180 LYS A C 1
ATOM 1450 O O . LYS A 1 180 ? -11.870 -23.439 13.250 1.00 95.81 180 LYS A O 1
ATOM 1455 N N . THR A 1 181 ? -13.609 -22.832 11.968 1.00 94.88 181 THR A N 1
ATOM 1456 C CA . THR A 1 181 ? -12.959 -21.626 11.429 1.00 94.88 181 THR A CA 1
ATOM 1457 C C . THR A 1 181 ? -12.761 -20.555 12.501 1.00 94.88 181 THR A C 1
ATOM 1459 O O . THR A 1 181 ? -11.690 -19.942 12.563 1.00 94.88 181 THR A O 1
ATOM 1462 N N . ARG A 1 182 ? -13.740 -20.393 13.401 1.00 94.00 182 ARG A N 1
ATOM 1463 C CA . ARG A 1 182 ? -13.622 -19.548 14.595 1.00 94.00 182 ARG A CA 1
ATOM 1464 C C . ARG A 1 182 ? -12.480 -20.033 15.489 1.00 94.00 182 ARG A C 1
ATOM 1466 O O . ARG A 1 182 ? -11.631 -19.235 15.877 1.00 94.00 182 ARG A O 1
ATOM 1473 N N . ASP A 1 183 ? -12.396 -21.329 15.766 1.00 94.44 183 ASP A N 1
ATOM 1474 C CA . ASP A 1 183 ? -11.377 -21.877 16.671 1.00 94.44 183 ASP A CA 1
ATOM 1475 C C . ASP A 1 183 ? -9.955 -21.745 16.106 1.00 94.44 183 ASP A C 1
ATOM 1477 O O . ASP A 1 183 ? -9.003 -21.465 16.841 1.00 94.44 183 ASP A O 1
ATOM 1481 N N . VAL A 1 184 ? -9.798 -21.876 14.785 1.00 96.69 184 VAL A N 1
ATOM 1482 C CA . VAL A 1 184 ? -8.539 -21.549 14.099 1.00 96.69 184 VAL A CA 1
ATOM 1483 C C . VAL A 1 184 ? -8.222 -20.061 14.249 1.00 96.69 184 VAL A C 1
ATOM 1485 O O . VAL A 1 184 ? -7.088 -19.720 14.592 1.00 96.69 184 VAL A O 1
ATOM 1488 N N . HIS A 1 185 ? -9.206 -19.173 14.061 1.00 95.50 185 HIS A N 1
ATOM 1489 C CA . HIS A 1 185 ? -9.029 -17.728 14.226 1.00 95.50 185 HIS A CA 1
ATOM 1490 C C . HIS A 1 185 ? -8.518 -17.352 15.625 1.00 95.50 185 HIS A C 1
ATOM 1492 O O . HIS A 1 185 ? -7.563 -16.574 15.717 1.00 95.50 185 HIS A O 1
ATOM 1498 N N . LEU A 1 186 ? -9.061 -17.948 16.691 1.00 94.81 186 LEU A N 1
ATOM 1499 C CA . LEU A 1 186 ? -8.637 -17.690 18.076 1.00 94.81 186 LEU A CA 1
ATOM 1500 C C . LEU A 1 186 ? -7.139 -17.974 18.302 1.00 94.81 186 LEU A C 1
ATOM 1502 O O . LEU A 1 186 ? -6.471 -17.297 19.086 1.00 94.81 186 LEU A O 1
ATOM 1506 N N . LYS A 1 187 ? -6.566 -18.935 17.566 1.00 95.88 187 LYS A N 1
ATOM 1507 C CA . LYS A 1 187 ? -5.139 -19.291 17.658 1.00 95.88 187 LYS A CA 1
ATOM 1508 C C . LYS A 1 187 ? -4.227 -18.336 16.876 1.00 95.88 187 LYS A C 1
ATOM 1510 O O . LYS A 1 187 ? -3.017 -18.308 17.133 1.00 95.88 187 LYS A O 1
ATOM 1515 N N . THR A 1 188 ? -4.770 -17.544 15.947 1.00 97.38 188 THR A N 1
ATOM 1516 C CA . THR A 1 188 ? -3.987 -16.664 15.062 1.00 97.38 188 THR A CA 1
ATOM 1517 C C . THR A 1 188 ? -3.356 -15.473 15.787 1.00 97.38 188 THR A C 1
ATOM 1519 O O . THR A 1 188 ? -3.838 -14.986 16.811 1.00 97.38 188 THR A O 1
ATOM 1522 N N . LYS A 1 189 ? -2.271 -14.941 15.209 1.00 97.06 189 LYS A N 1
ATOM 1523 C CA . LYS A 1 189 ? -1.584 -13.743 15.724 1.00 97.06 189 LYS A CA 1
ATOM 1524 C C . LYS A 1 189 ? -2.483 -12.500 15.732 1.00 97.06 189 LYS A C 1
ATOM 1526 O O . LYS A 1 189 ? -2.327 -11.658 16.608 1.00 97.06 189 LYS A O 1
ATOM 1531 N N . VAL A 1 190 ? -3.415 -12.396 14.782 1.00 95.25 190 VAL A N 1
ATOM 1532 C CA . VAL A 1 190 ? -4.336 -11.253 14.666 1.00 95.25 190 VAL A CA 1
ATOM 1533 C C . VAL A 1 190 ? -5.243 -11.172 15.892 1.00 95.25 190 VAL A C 1
ATOM 1535 O O . VAL A 1 190 ? -5.322 -10.120 16.520 1.00 95.25 190 VAL A O 1
ATOM 1538 N N . HIS A 1 191 ? -5.844 -12.298 16.283 1.00 95.69 191 HIS A N 1
ATOM 1539 C CA . HIS A 1 191 ? -6.691 -12.369 17.471 1.00 95.69 191 HIS A CA 1
ATOM 1540 C C . HIS A 1 191 ? -5.901 -12.060 18.751 1.00 95.69 191 HIS A C 1
ATOM 1542 O O . HIS A 1 191 ? -6.284 -11.197 19.537 1.00 95.69 191 HIS A O 1
ATOM 1548 N N . LYS A 1 192 ? -4.727 -12.685 18.915 1.00 96.00 192 LYS A N 1
ATOM 1549 C CA . LYS A 1 192 ? -3.849 -12.450 20.075 1.00 96.00 192 LYS A CA 1
ATOM 1550 C C . LYS A 1 192 ? -3.395 -10.996 20.199 1.00 96.00 192 LYS A C 1
ATOM 1552 O O . LYS A 1 192 ? -3.226 -10.509 21.311 1.00 96.00 192 LYS A O 1
ATOM 1557 N N . ARG A 1 193 ? -3.181 -10.299 19.079 1.00 95.94 193 ARG A N 1
ATOM 1558 C CA . ARG A 1 193 ? -2.875 -8.863 19.080 1.00 95.94 193 ARG A CA 1
ATOM 1559 C C . ARG A 1 193 ? -4.085 -8.049 19.530 1.00 95.94 193 ARG A C 1
ATOM 1561 O O . ARG A 1 193 ? -3.940 -7.221 20.418 1.00 95.94 193 ARG A O 1
ATOM 1568 N N . ARG A 1 194 ? -5.270 -8.342 18.995 1.00 95.06 194 ARG A N 1
ATOM 1569 C CA . ARG A 1 194 ? -6.501 -7.634 19.360 1.00 95.06 194 ARG A CA 1
ATOM 1570 C C . ARG A 1 194 ? -6.846 -7.780 20.844 1.00 95.06 194 ARG A C 1
ATOM 1572 O O . ARG A 1 194 ? -7.249 -6.803 21.457 1.00 95.06 194 ARG A O 1
ATOM 1579 N N . LEU A 1 195 ? -6.621 -8.955 21.435 1.00 94.62 195 LEU A N 1
ATOM 1580 C CA . LEU A 1 195 ? -6.779 -9.162 22.880 1.00 94.62 195 LEU A CA 1
ATOM 1581 C C . LEU A 1 195 ? -5.872 -8.245 23.712 1.00 94.62 195 LEU A C 1
ATOM 1583 O O . LEU A 1 195 ? -6.297 -7.769 24.759 1.00 94.62 195 LEU A O 1
ATOM 1587 N N . LYS A 1 196 ? -4.644 -7.974 23.248 1.00 95.06 196 LYS A N 1
ATOM 1588 C CA . LYS A 1 196 ? -3.744 -7.027 23.920 1.00 95.06 196 LYS A CA 1
ATOM 1589 C C . LYS A 1 196 ? -4.258 -5.596 23.812 1.00 95.06 196 LYS A C 1
ATOM 1591 O O . LYS A 1 196 ? -4.229 -4.896 24.814 1.00 95.06 196 LYS A O 1
ATOM 1596 N N . ASP A 1 197 ? -4.750 -5.194 22.639 1.00 93.56 197 ASP A N 1
ATOM 1597 C CA . ASP A 1 197 ? -5.321 -3.857 22.425 1.00 93.56 197 ASP A CA 1
ATOM 1598 C C . ASP A 1 197 ? -6.549 -3.640 23.329 1.00 93.56 197 ASP A C 1
ATOM 1600 O O . ASP A 1 197 ? -6.670 -2.628 24.007 1.00 93.56 197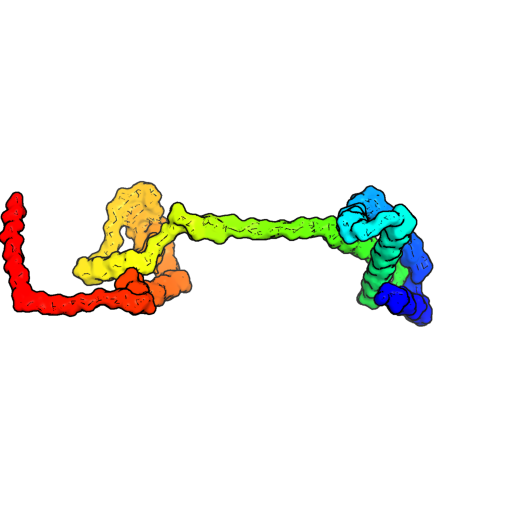 ASP A O 1
ATOM 1604 N N . VAL A 1 198 ? -7.434 -4.636 23.403 1.00 93.56 198 VAL A N 1
ATOM 1605 C CA . VAL A 1 198 ? -8.653 -4.594 24.224 1.00 93.56 198 VAL A CA 1
ATOM 1606 C C . VAL A 1 198 ? -8.350 -4.639 25.727 1.00 93.56 198 VAL A C 1
ATOM 1608 O O . VAL A 1 198 ? -9.109 -4.081 26.516 1.00 93.56 198 VAL A O 1
ATOM 1611 N N . ALA A 1 199 ? -7.246 -5.269 26.139 1.00 93.25 199 ALA A N 1
ATOM 1612 C CA . ALA A 1 199 ? -6.814 -5.296 27.536 1.00 93.25 199 ALA A CA 1
ATOM 1613 C C . ALA A 1 199 ? -6.288 -3.940 28.041 1.00 93.25 199 ALA A C 1
ATOM 1615 O O . ALA A 1 199 ? -6.155 -3.755 29.252 1.00 93.25 199 ALA A O 1
ATOM 1616 N N . GLN A 1 200 ? -5.976 -2.998 27.146 1.00 92.75 200 GLN A N 1
ATOM 1617 C CA . GLN A 1 200 ? -5.606 -1.640 27.537 1.00 92.75 200 GLN A CA 1
ATOM 1618 C C . GLN A 1 200 ? -6.798 -0.921 28.179 1.00 92.75 200 GLN A C 1
ATOM 1620 O O . GLN A 1 200 ? -7.955 -1.276 27.964 1.00 92.75 200 GLN A O 1
ATOM 1625 N N . LYS A 1 201 ? -6.526 0.113 28.978 1.00 91.50 201 LYS A N 1
ATOM 1626 C CA . LYS A 1 201 ? -7.588 0.955 29.534 1.00 91.50 201 LYS A CA 1
ATOM 1627 C C . LYS A 1 201 ? -8.374 1.612 28.391 1.00 91.50 201 LYS A C 1
ATOM 1629 O O . LYS A 1 201 ? -7.780 2.091 27.429 1.00 91.50 201 LYS A O 1
ATOM 1634 N N . GLN A 1 202 ? -9.699 1.630 28.515 1.00 92.88 202 GLN A N 1
ATOM 1635 C CA . GLN A 1 202 ? -10.592 2.276 27.556 1.00 92.88 202 GLN A CA 1
ATOM 1636 C C . GLN A 1 202 ? -10.281 3.770 27.453 1.00 92.88 202 GLN A C 1
ATOM 1638 O O . GLN A 1 202 ? -10.393 4.495 28.444 1.00 92.88 202 GLN A O 1
ATOM 1643 N N . TYR A 1 203 ? -9.916 4.220 26.253 1.00 91.56 203 TYR A N 1
ATOM 1644 C CA . TYR A 1 203 ? -9.720 5.635 25.965 1.00 91.56 203 TYR A CA 1
ATOM 1645 C C . TYR A 1 203 ? -11.078 6.288 25.721 1.00 91.56 203 TYR A C 1
ATOM 1647 O O . TYR A 1 203 ? -11.803 5.903 24.808 1.00 91.56 203 TYR A O 1
ATOM 1655 N N . THR A 1 204 ? -11.434 7.273 26.543 1.00 91.69 204 THR A N 1
ATOM 1656 C CA . THR A 1 204 ? -12.729 7.963 26.450 1.00 91.69 204 THR A CA 1
ATOM 1657 C C . THR A 1 204 ? -12.542 9.446 26.170 1.00 91.69 204 THR A C 1
ATOM 1659 O O . THR A 1 204 ? -11.505 10.034 26.476 1.00 91.69 204 THR A O 1
ATOM 1662 N N . GLN A 1 205 ? -13.593 10.094 25.666 1.00 90.56 205 GLN A N 1
ATOM 1663 C CA . GLN A 1 205 ? -13.582 11.540 25.433 1.00 90.56 205 GLN A CA 1
ATOM 1664 C C . GLN A 1 205 ? -13.232 12.344 26.699 1.00 90.56 205 GLN A C 1
ATOM 1666 O O . GLN A 1 205 ? -12.594 13.390 26.606 1.00 90.56 205 GLN A O 1
ATOM 1671 N N . LYS A 1 206 ? -13.612 11.852 27.887 1.00 89.12 206 LYS A N 1
ATOM 1672 C CA . LYS A 1 206 ? -13.277 12.487 29.171 1.00 89.12 206 LYS A CA 1
ATOM 1673 C C . LYS A 1 206 ? -11.767 12.522 29.405 1.00 89.12 206 LYS A C 1
ATOM 1675 O O . LYS A 1 206 ? -11.245 13.550 29.819 1.00 89.12 206 LYS A O 1
ATOM 1680 N N . GLU A 1 207 ? -11.072 11.432 29.096 1.00 90.56 207 GLU A N 1
ATOM 1681 C CA . GLU A 1 207 ? -9.612 11.347 29.195 1.00 90.56 207 GLU A CA 1
ATOM 1682 C C . GLU A 1 207 ? -8.928 12.277 28.183 1.00 90.56 207 GLU A C 1
ATOM 1684 O O . GLU A 1 207 ? -7.994 12.994 28.535 1.00 90.56 207 GLU A O 1
ATOM 1689 N N . ALA A 1 208 ? -9.454 12.357 26.956 1.00 92.06 208 ALA A N 1
ATOM 1690 C CA . ALA A 1 208 ? -8.981 13.308 25.950 1.00 92.06 208 ALA A CA 1
ATOM 1691 C C . ALA A 1 208 ? -9.128 14.770 26.415 1.00 92.06 208 ALA A C 1
ATOM 1693 O O . ALA A 1 208 ? -8.208 15.574 26.268 1.00 92.06 208 ALA A O 1
ATOM 1694 N N . MET A 1 209 ? -10.275 15.116 27.010 1.00 92.06 209 MET A N 1
ATOM 1695 C CA . MET A 1 209 ? -10.530 16.450 27.563 1.00 92.06 209 MET A CA 1
ATOM 1696 C C . MET A 1 209 ? -9.612 16.765 28.747 1.00 92.06 209 MET A C 1
ATOM 1698 O O . MET A 1 209 ? -9.049 17.857 28.792 1.00 92.06 209 MET A O 1
ATOM 1702 N N . GLN A 1 210 ? -9.398 15.807 29.653 1.00 89.88 210 GLN A N 1
ATOM 1703 C CA . GLN A 1 210 ? -8.446 15.944 30.758 1.00 89.88 210 GLN A CA 1
ATOM 1704 C C . GLN A 1 210 ? -7.018 16.187 30.250 1.00 89.88 210 GLN A C 1
ATOM 1706 O O . GLN A 1 210 ? -6.352 17.093 30.744 1.00 89.88 210 GLN A O 1
ATOM 1711 N N . GLY A 1 211 ? -6.573 15.459 29.219 1.00 91.75 211 GLY A N 1
ATOM 1712 C CA . GLY A 1 211 ? -5.274 15.687 28.572 1.00 91.75 211 GLY A CA 1
ATOM 1713 C C . GLY A 1 211 ? -5.147 17.063 27.905 1.00 91.75 211 GLY A C 1
ATOM 1714 O O . GLY A 1 211 ? -4.054 17.613 27.832 1.00 91.75 211 GLY A O 1
ATOM 1715 N N . ALA A 1 212 ? -6.266 17.653 27.477 1.00 94.06 212 ALA A N 1
ATOM 1716 C CA . ALA A 1 212 ? -6.338 19.022 26.964 1.00 94.06 212 ALA A CA 1
ATOM 1717 C C . ALA A 1 212 ? -6.500 20.093 28.068 1.00 94.06 212 ALA A C 1
ATOM 1719 O O . ALA A 1 212 ? -6.762 21.254 27.752 1.00 94.06 212 ALA A O 1
ATOM 1720 N N . GLY A 1 213 ? -6.405 19.719 29.351 1.00 89.38 213 GLY A N 1
ATOM 1721 C CA . GLY A 1 213 ? -6.573 20.628 30.492 1.00 89.38 213 GLY A CA 1
ATOM 1722 C C . GLY A 1 213 ? -8.027 21.011 30.799 1.00 89.38 213 GLY A C 1
ATOM 1723 O O . GLY A 1 213 ? -8.272 21.895 31.613 1.00 89.38 213 GLY A O 1
ATOM 1724 N N . LYS A 1 214 ? -9.009 20.354 30.172 1.00 86.38 214 LYS A N 1
ATOM 1725 C CA . LYS A 1 214 ? -10.444 20.560 30.418 1.00 86.38 214 LYS A CA 1
ATOM 1726 C C . LYS A 1 214 ? -10.948 19.523 31.423 1.00 86.38 214 LYS A C 1
ATOM 1728 O O . LYS A 1 214 ? -11.533 18.507 31.047 1.00 86.38 214 LYS A O 1
ATOM 1733 N N . GLY A 1 215 ? -10.676 19.757 32.705 1.00 81.81 215 GLY A N 1
ATOM 1734 C CA . GLY A 1 215 ? -11.195 18.941 33.804 1.00 81.81 215 GLY A CA 1
ATOM 1735 C C . GLY A 1 215 ? -12.637 19.312 34.158 1.00 81.81 215 GLY A C 1
ATOM 1736 O O . GLY A 1 215 ? -12.978 20.487 34.220 1.00 81.81 215 GLY A O 1
ATOM 1737 N N . ILE A 1 216 ? -13.484 18.310 34.402 1.00 78.06 216 ILE A N 1
ATOM 1738 C CA . ILE A 1 216 ? -14.789 18.514 35.040 1.00 78.06 216 ILE A CA 1
ATOM 1739 C C . ILE A 1 216 ? -14.575 18.297 36.537 1.00 78.06 216 ILE A C 1
ATOM 1741 O O . ILE A 1 216 ? -14.310 17.171 36.961 1.00 78.06 216 ILE A O 1
ATOM 1745 N N . GLU A 1 217 ? -14.666 19.360 37.331 1.00 79.31 217 GLU A N 1
ATOM 1746 C CA . GLU A 1 217 ? -14.609 19.258 38.788 1.00 79.31 217 GLU A CA 1
ATOM 1747 C C . GLU A 1 217 ? -15.917 18.652 39.308 1.00 79.31 217 GLU A C 1
ATOM 1749 O O . GLU A 1 217 ? -16.998 19.229 39.184 1.00 79.31 217 GLU A O 1
ATOM 1754 N N . THR A 1 218 ? -15.845 17.447 39.872 1.00 78.38 218 THR A N 1
ATOM 1755 C CA . THR A 1 218 ? -17.007 16.810 40.494 1.00 78.38 218 THR A CA 1
ATOM 1756 C C . THR A 1 218 ? -17.172 17.331 41.916 1.00 78.38 218 THR 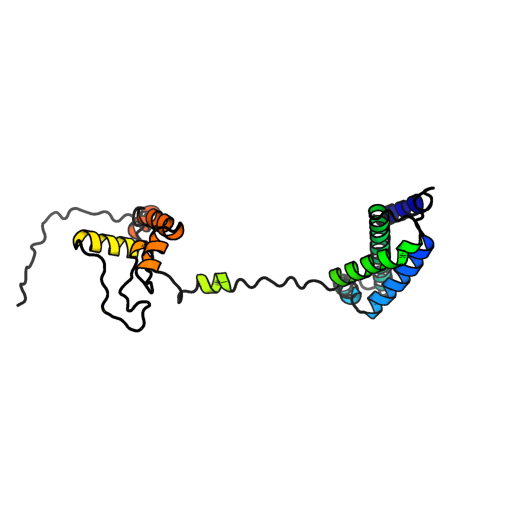A C 1
ATOM 1758 O O . THR A 1 218 ? -16.465 16.896 42.826 1.00 78.38 218 THR A O 1
ATOM 1761 N N . TYR A 1 219 ? -18.122 18.240 42.124 1.00 77.00 219 TYR A N 1
ATOM 1762 C CA . TYR A 1 219 ? -18.504 18.679 43.465 1.00 77.00 219 TYR A CA 1
ATOM 1763 C C . TYR A 1 219 ? -19.418 17.640 44.136 1.00 77.00 219 TYR A C 1
ATOM 1765 O O . TYR A 1 219 ? -20.404 17.189 43.547 1.00 77.00 219 TYR A O 1
ATOM 1773 N N . LYS A 1 220 ? -19.122 17.266 45.389 1.00 77.94 220 LYS A N 1
ATOM 1774 C CA . LYS A 1 220 ? -20.044 16.460 46.203 1.00 77.94 220 LYS A CA 1
ATOM 1775 C C . LYS A 1 220 ? -21.218 17.339 46.611 1.00 77.94 220 LYS A C 1
ATOM 1777 O O . LYS A 1 220 ? -21.059 18.258 47.403 1.00 77.94 220 LYS A O 1
ATOM 1782 N N . ARG A 1 221 ? -22.399 17.062 46.062 1.00 74.75 221 ARG A N 1
ATOM 1783 C CA . ARG A 1 221 ? -23.625 17.810 46.364 1.00 74.75 221 ARG A CA 1
ATOM 1784 C C . ARG A 1 221 ? -23.895 17.785 47.878 1.00 74.75 221 ARG A C 1
ATOM 1786 O O . ARG A 1 221 ? -23.934 16.708 48.462 1.00 74.75 221 ARG A O 1
ATOM 1793 N N . ALA A 1 222 ? -24.088 18.954 48.493 1.00 80.88 222 ALA A N 1
ATOM 1794 C CA . ALA A 1 222 ? -24.255 19.083 49.948 1.00 80.88 222 ALA A CA 1
ATOM 1795 C C . ALA A 1 222 ? -25.534 18.411 50.486 1.00 80.88 222 ALA A C 1
ATOM 1797 O O . ALA A 1 222 ? -25.576 17.985 51.636 1.00 80.88 222 ALA A O 1
ATOM 1798 N N . HIS A 1 223 ? -26.563 18.278 49.644 1.00 78.12 223 HIS A N 1
ATOM 1799 C CA . HIS A 1 223 ? -27.818 17.616 49.988 1.00 78.12 223 HIS A CA 1
ATOM 1800 C C . HIS A 1 223 ? -28.083 16.440 49.045 1.00 78.12 223 HIS A C 1
ATOM 1802 O O . HIS A 1 223 ? -27.977 16.580 47.816 1.00 78.12 223 HIS A O 1
ATOM 1808 N N . SER A 1 224 ? -28.442 15.287 49.622 1.00 75.75 224 SER A N 1
ATOM 1809 C CA . SER A 1 224 ? -28.888 14.117 48.867 1.00 75.75 224 SER A CA 1
ATOM 1810 C C . SER A 1 224 ? -30.144 14.474 48.072 1.00 75.75 224 SER A C 1
ATOM 1812 O O . SER A 1 224 ? -31.057 15.140 48.560 1.00 75.75 224 SER A O 1
ATOM 1814 N N . LYS A 1 225 ? -30.173 14.083 46.797 1.00 69.44 225 LYS A N 1
ATOM 1815 C CA . LYS A 1 225 ? -31.384 14.188 45.985 1.00 69.44 225 LYS A CA 1
ATOM 1816 C C . LYS A 1 225 ? -32.311 13.063 46.460 1.00 69.44 225 LYS A C 1
ATOM 1818 O O . LYS A 1 225 ? -31.889 11.912 46.410 1.00 69.44 225 LYS A O 1
ATOM 1823 N N . LYS A 1 226 ? -33.511 13.382 46.959 1.00 67.38 226 LYS A N 1
ATOM 1824 C CA . LYS A 1 226 ? -34.557 12.366 47.158 1.00 67.38 226 LYS A CA 1
ATOM 1825 C C . LYS A 1 226 ? -34.820 11.720 45.792 1.00 67.38 226 LYS A C 1
ATOM 1827 O O . LYS A 1 226 ? -34.972 12.455 44.815 1.00 67.38 226 LYS A O 1
ATOM 1832 N N . SER A 1 227 ? -34.746 10.393 45.701 1.00 63.72 227 SER A N 1
ATOM 1833 C CA . SER A 1 227 ? -35.271 9.677 44.543 1.00 63.72 227 SER A CA 1
ATOM 1834 C C . SER A 1 227 ? -36.788 9.769 44.625 1.00 63.72 227 SER A C 1
ATOM 1836 O O . SER A 1 227 ? -37.378 9.378 45.629 1.00 63.72 227 SER A O 1
ATOM 1838 N N . ASP A 1 228 ? -37.404 10.358 43.608 1.00 58.12 228 ASP A N 1
ATOM 1839 C CA . ASP A 1 228 ? -38.827 10.171 43.375 1.00 58.12 228 ASP A CA 1
ATOM 1840 C C . ASP A 1 228 ? -38.937 8.830 42.637 1.00 58.12 228 ASP A C 1
ATOM 1842 O O . ASP A 1 228 ? -38.829 8.777 41.412 1.00 58.12 228 ASP A O 1
ATOM 1846 N N . ASP A 1 229 ? -39.011 7.735 43.396 1.00 53.53 229 ASP A N 1
ATOM 1847 C CA . ASP A 1 229 ? -39.379 6.421 42.870 1.00 53.53 229 ASP A CA 1
ATOM 1848 C C . ASP A 1 229 ? -40.873 6.479 42.512 1.00 53.53 229 ASP A C 1
ATOM 1850 O O . ASP A 1 229 ? -41.744 6.307 43.362 1.00 53.53 229 ASP A O 1
ATOM 1854 N N . MET A 1 230 ? -41.171 6.829 41.259 1.00 54.44 230 MET A N 1
ATOM 1855 C CA . MET A 1 230 ? -42.468 6.544 40.648 1.00 54.44 230 MET A CA 1
ATOM 1856 C C . MET A 1 230 ? -42.380 5.138 40.054 1.00 54.44 230 MET A C 1
ATOM 1858 O O . MET A 1 230 ? -41.780 4.940 38.998 1.00 54.44 230 MET A O 1
ATOM 1862 N N . ASP A 1 231 ? -42.931 4.167 40.779 1.00 51.44 231 ASP A N 1
ATOM 1863 C CA . ASP A 1 231 ? -43.243 2.835 40.270 1.00 51.44 231 ASP A CA 1
ATOM 1864 C C . ASP A 1 231 ? -44.386 2.961 39.242 1.00 51.44 231 ASP A C 1
ATOM 1866 O O . ASP A 1 231 ? -45.557 3.041 39.617 1.00 51.44 231 ASP A O 1
ATOM 1870 N N . ASP A 1 232 ? -44.057 3.013 37.949 1.00 47.25 232 ASP A N 1
ATOM 1871 C CA . ASP A 1 232 ? -45.044 2.851 36.876 1.00 47.25 232 ASP A CA 1
ATOM 1872 C C . ASP A 1 232 ? -45.321 1.350 36.658 1.00 47.25 232 ASP A C 1
ATOM 1874 O O . ASP A 1 232 ? -44.432 0.579 36.282 1.00 47.25 232 ASP A O 1
ATOM 1878 N N . ILE A 1 233 ? -46.573 0.972 36.948 1.00 44.25 233 ILE A N 1
ATOM 1879 C CA . ILE A 1 233 ? -47.250 -0.305 36.646 1.00 44.25 233 ILE A CA 1
ATOM 1880 C C . ILE A 1 233 ? -47.499 -0.449 35.142 1.00 44.25 233 ILE A C 1
ATOM 1882 O O . ILE A 1 233 ? -47.922 0.550 34.517 1.00 44.25 233 ILE A O 1
#

Organism: NCBI:txid542832

pLDDT: mean 81.46, std 14.03, range [44.25, 97.38]